Protein AF-A0A7K4N3N0-F1 (afdb_monomer_lite)

Radius of gyration: 24.08 Å; chains: 1; bounding box: 56×42×64 Å

Sequence (193 aa):
MQQRVEALILKNLIHNEEYSRKVLPFLKKDYFMEHADKLLYTQVESFINKYNNLPTKEALVIELDNTPLKDEEFENVTGLLDYLEGQKNEQSDITWLLETTEKFCQDKAIYNA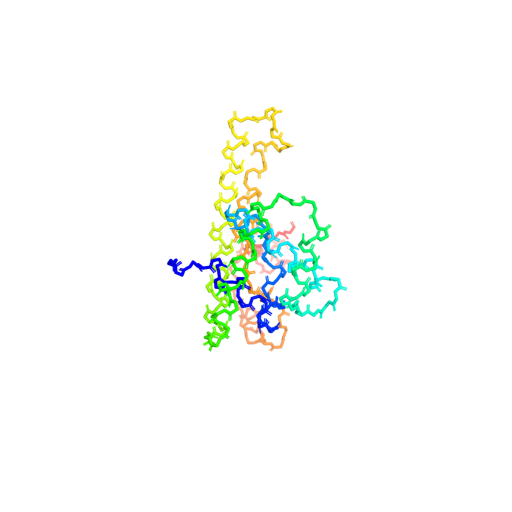VVSSIKILDEPEKSKDDKGAIPELLTDALSVSFDPHVGHDYLLDSDDRYLFYHKTEKKIPFDLEYFNKITGGGLSSKTLN

Secondary structure (DSSP, 8-state):
----HHHHHHHHHHH-HHHHHHHTTT--GGG--SHHHHHHHHHHHHHHHHHSSPPPHHHHHHHHHTS---HHHHHHHHHHHHHHHHTTT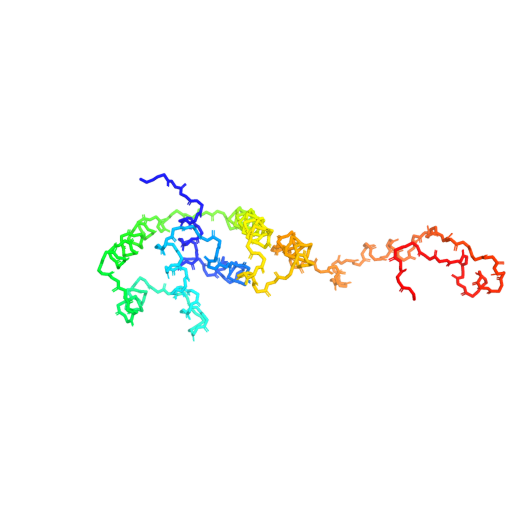----HHHHHHHHHHHHHHHHHHHHHHHHHHHHH-TTT-SS-GGGHHHHHHHHHT-------S--TTTTHHHHHHHHTS---EE--S-HHHHHHHTSSEETT---

Organism: NCBI:txid2511932

Structure (mmCIF, N/CA/C/O backbone):
data_AF-A0A7K4N3N0-F1
#
_entry.id   AF-A0A7K4N3N0-F1
#
loop_
_atom_site.group_PDB
_atom_site.id
_atom_site.type_symbol
_atom_site.label_atom_id
_atom_site.label_alt_id
_atom_site.label_comp_id
_atom_site.label_asym_id
_atom_site.label_entity_id
_atom_site.label_seq_id
_atom_site.pdbx_PDB_ins_code
_atom_site.Cartn_x
_atom_site.Cartn_y
_atom_site.Cartn_z
_atom_site.occupancy
_atom_site.B_iso_or_equiv
_atom_site.auth_seq_id
_atom_site.auth_comp_id
_atom_site.auth_asym_id
_atom_site.auth_atom_id
_atom_site.pdbx_PDB_model_num
ATOM 1 N N . MET A 1 1 ? -15.431 18.526 5.863 1.00 44.16 1 MET A N 1
ATOM 2 C CA . MET A 1 1 ? -14.212 17.816 5.429 1.00 44.16 1 MET A CA 1
ATOM 3 C C . MET A 1 1 ? -14.348 17.509 3.950 1.00 44.16 1 MET A C 1
ATOM 5 O O . MET A 1 1 ? -15.371 16.965 3.554 1.00 44.16 1 MET A O 1
ATOM 9 N N . GLN A 1 2 ? -13.388 17.947 3.138 1.00 45.69 2 GLN A N 1
ATOM 10 C CA . GLN A 1 2 ? -13.325 17.641 1.706 1.00 45.69 2 GLN A CA 1
ATOM 11 C C . GLN A 1 2 ? -13.044 16.135 1.552 1.00 45.69 2 GLN A C 1
ATOM 13 O O . GLN A 1 2 ? -12.247 15.606 2.326 1.00 45.69 2 GLN A O 1
ATOM 18 N N . GLN A 1 3 ? -13.725 15.431 0.640 1.00 58.72 3 GLN A N 1
ATOM 19 C CA . GLN A 1 3 ? -13.520 13.987 0.453 1.00 58.72 3 GLN A CA 1
ATOM 20 C C . GLN A 1 3 ? -12.077 13.726 -0.001 1.00 58.72 3 GLN A C 1
ATOM 22 O O . GLN A 1 3 ? -11.665 14.163 -1.075 1.00 58.72 3 GLN A O 1
ATOM 27 N N . ARG A 1 4 ? -11.308 13.048 0.855 1.00 81.75 4 ARG A N 1
ATOM 28 C CA . ARG A 1 4 ? -9.929 12.622 0.598 1.00 81.75 4 ARG A CA 1
ATOM 29 C C . ARG A 1 4 ? -9.943 11.206 0.029 1.00 81.75 4 ARG A C 1
ATOM 31 O O . ARG A 1 4 ? -10.781 10.398 0.431 1.00 81.75 4 ARG A O 1
ATOM 38 N N . VAL A 1 5 ? -9.021 10.903 -0.884 1.00 85.69 5 VAL A N 1
ATOM 39 C CA . VAL A 1 5 ? -8.908 9.560 -1.480 1.00 85.69 5 VAL A CA 1
ATOM 40 C C . VAL A 1 5 ? -8.602 8.530 -0.390 1.00 85.69 5 VAL A C 1
ATOM 42 O O . VAL A 1 5 ? -9.178 7.449 -0.390 1.00 85.69 5 VAL A O 1
ATOM 45 N N . GLU A 1 6 ? -7.804 8.909 0.607 1.00 88.88 6 GLU A N 1
ATOM 46 C CA . GLU A 1 6 ? -7.490 8.115 1.795 1.00 88.88 6 GLU A CA 1
ATOM 47 C C . GLU A 1 6 ? -8.751 7.672 2.554 1.00 88.88 6 GLU A C 1
ATOM 49 O O . GLU A 1 6 ? -8.913 6.491 2.860 1.00 88.88 6 GLU A O 1
ATOM 54 N N . ALA A 1 7 ? -9.682 8.599 2.805 1.00 87.50 7 ALA A N 1
ATOM 55 C CA . ALA A 1 7 ? -10.935 8.297 3.497 1.00 87.50 7 ALA A CA 1
ATOM 56 C C . ALA A 1 7 ? -11.822 7.356 2.668 1.00 87.50 7 ALA A C 1
ATOM 58 O O . ALA A 1 7 ? -12.447 6.443 3.203 1.00 87.50 7 ALA A O 1
ATOM 59 N N . LEU A 1 8 ? -11.839 7.539 1.347 1.00 88.62 8 LEU A N 1
ATOM 60 C CA . LEU A 1 8 ? -12.580 6.680 0.428 1.00 88.62 8 LEU A CA 1
ATOM 61 C C . LEU A 1 8 ? -11.990 5.259 0.365 1.00 88.62 8 LEU A C 1
ATOM 63 O O . LEU A 1 8 ? -12.754 4.292 0.350 1.00 88.62 8 LEU A O 1
ATOM 67 N N . ILE A 1 9 ? -10.663 5.118 0.404 1.00 90.56 9 ILE A N 1
ATOM 68 C CA . ILE A 1 9 ? -9.980 3.819 0.508 1.00 90.56 9 ILE A CA 1
ATOM 69 C C . ILE A 1 9 ? -10.343 3.143 1.835 1.00 90.56 9 ILE A C 1
ATOM 71 O O . ILE A 1 9 ? -10.824 2.013 1.824 1.00 90.56 9 ILE A O 1
ATOM 75 N N . LEU A 1 10 ? -10.192 3.837 2.970 1.00 89.56 10 LEU A N 1
ATOM 76 C CA . LEU A 1 10 ? -10.470 3.285 4.305 1.00 89.56 10 LEU A CA 1
ATOM 77 C C . LEU A 1 10 ? -11.934 2.860 4.470 1.00 89.56 10 LEU A C 1
ATOM 79 O O . LEU A 1 10 ? -12.212 1.777 4.982 1.00 89.56 10 LEU A O 1
ATOM 83 N N . LYS A 1 11 ? -12.875 3.666 3.969 1.00 89.25 11 LYS A N 1
ATOM 84 C CA . LYS A 1 11 ? -14.302 3.323 3.934 1.00 89.25 11 LYS A CA 1
ATOM 85 C C . LYS A 1 11 ? -14.540 1.996 3.213 1.00 89.25 11 LYS A C 1
ATOM 87 O O . LYS A 1 11 ? -15.207 1.106 3.742 1.00 89.25 11 LYS A O 1
ATOM 92 N N . ASN A 1 12 ? -14.033 1.874 1.986 1.00 88.31 12 ASN A N 1
ATOM 93 C CA . ASN A 1 12 ? -14.255 0.681 1.173 1.00 88.31 12 ASN A CA 1
ATOM 94 C C . ASN A 1 12 ? -13.500 -0.529 1.732 1.00 88.31 12 ASN A C 1
ATOM 96 O O . ASN A 1 12 ? -14.001 -1.644 1.631 1.00 88.31 12 ASN A O 1
ATOM 100 N N . LEU A 1 13 ? -12.365 -0.317 2.400 1.00 88.62 13 LEU A N 1
ATOM 101 C CA . LEU A 1 13 ? -11.621 -1.368 3.091 1.00 88.62 13 LEU A CA 1
ATOM 102 C C . LEU A 1 13 ? -12.438 -2.012 4.228 1.00 88.62 13 LEU A C 1
ATOM 104 O O . LEU A 1 13 ? -12.325 -3.215 4.441 1.00 88.62 13 LEU A O 1
ATOM 108 N N . ILE A 1 14 ? -13.271 -1.235 4.933 1.00 88.19 14 ILE A N 1
ATOM 109 C CA . ILE A 1 14 ? -14.102 -1.710 6.056 1.00 88.19 14 ILE A CA 1
ATOM 110 C C . ILE A 1 14 ? -15.443 -2.287 5.575 1.00 88.19 14 ILE A C 1
ATOM 112 O O . ILE A 1 14 ? -15.979 -3.210 6.187 1.00 88.19 14 ILE A O 1
ATOM 116 N N . HIS A 1 15 ? -16.017 -1.749 4.495 1.00 86.81 15 HIS A N 1
ATOM 117 C CA . HIS A 1 15 ? -17.382 -2.088 4.076 1.00 86.81 15 HIS A CA 1
ATOM 118 C C . HIS A 1 15 ? -17.483 -3.022 2.865 1.00 86.81 15 HIS A C 1
ATOM 120 O O . HIS A 1 15 ? -18.545 -3.610 2.662 1.00 86.81 15 HIS A O 1
ATOM 126 N N . ASN A 1 16 ? -16.425 -3.167 2.064 1.00 86.44 16 ASN A N 1
ATOM 127 C CA . ASN A 1 16 ? -16.445 -3.962 0.840 1.00 86.44 16 ASN A CA 1
ATOM 128 C C . ASN A 1 16 ? -15.394 -5.081 0.890 1.00 86.44 16 ASN A C 1
ATOM 130 O O . ASN A 1 16 ? -14.193 -4.843 0.777 1.00 86.44 16 ASN A O 1
ATOM 134 N N . GLU A 1 17 ? -15.873 -6.317 1.030 1.00 85.75 17 GLU A N 1
ATOM 135 C CA . GLU A 1 17 ? -15.041 -7.518 1.170 1.00 85.75 17 GLU A CA 1
ATOM 136 C C . GLU A 1 17 ? -14.273 -7.856 -0.113 1.00 85.75 17 GLU A C 1
ATOM 138 O O . GLU A 1 17 ? -13.119 -8.279 -0.064 1.00 85.75 17 GLU A O 1
ATOM 143 N N . GLU A 1 18 ? -14.898 -7.663 -1.276 1.00 86.56 18 GLU A N 1
ATOM 144 C CA . GLU A 1 18 ? -14.248 -7.932 -2.558 1.00 86.56 18 GLU A CA 1
ATOM 145 C C . GLU A 1 18 ? -13.097 -6.951 -2.797 1.00 86.56 18 GLU A C 1
ATOM 147 O O . GLU A 1 18 ? -12.000 -7.345 -3.199 1.00 86.56 18 GLU A O 1
ATOM 152 N N . TYR A 1 19 ? -13.342 -5.673 -2.508 1.00 88.94 19 TYR A N 1
ATOM 153 C CA . TYR A 1 19 ? -12.338 -4.625 -2.617 1.00 88.94 19 TYR A CA 1
ATOM 154 C C . TYR A 1 19 ? -11.196 -4.844 -1.619 1.00 88.94 19 TYR A C 1
ATOM 156 O O . TYR A 1 19 ? -10.031 -4.812 -2.013 1.00 88.94 19 TYR A O 1
ATOM 164 N N . SER A 1 20 ? -11.505 -5.128 -0.347 1.00 88.31 20 SER A N 1
ATOM 165 C CA . SER A 1 20 ? -10.476 -5.285 0.683 1.00 88.31 20 SER A CA 1
ATOM 166 C C . SER A 1 20 ? -9.520 -6.432 0.366 1.00 88.31 20 SER A C 1
ATOM 168 O O . SER A 1 20 ? -8.309 -6.246 0.437 1.00 88.31 20 SER A O 1
ATOM 170 N N . ARG A 1 21 ? -10.027 -7.580 -0.098 1.00 86.75 21 ARG A N 1
ATOM 171 C CA . ARG A 1 21 ? -9.186 -8.722 -0.493 1.00 86.75 21 ARG A CA 1
ATOM 172 C C . ARG A 1 21 ? -8.232 -8.413 -1.642 1.00 86.75 21 ARG A C 1
ATOM 174 O O . ARG A 1 21 ? -7.118 -8.926 -1.646 1.00 86.75 21 ARG A O 1
ATOM 181 N N . LYS A 1 22 ? -8.666 -7.609 -2.617 1.00 87.38 22 LYS A N 1
ATOM 182 C CA . LYS A 1 22 ? -7.848 -7.250 -3.785 1.00 87.38 22 LYS A CA 1
ATOM 183 C C . LYS A 1 22 ? -6.787 -6.205 -3.444 1.00 87.38 22 LYS A C 1
ATOM 185 O O . LYS A 1 22 ? -5.676 -6.292 -3.948 1.00 87.38 22 LYS A O 1
ATOM 190 N N . VAL A 1 23 ? -7.122 -5.236 -2.595 1.00 89.94 23 VAL A N 1
ATOM 191 C CA . VAL A 1 23 ? -6.271 -4.070 -2.308 1.00 89.94 23 VAL A CA 1
ATOM 192 C C . VAL A 1 23 ? -5.278 -4.312 -1.174 1.00 89.94 23 VAL A C 1
ATOM 194 O O . VAL A 1 23 ? -4.149 -3.827 -1.238 1.00 89.94 23 VAL A O 1
ATOM 197 N N . LEU A 1 24 ? -5.676 -5.054 -0.138 1.00 89.38 24 LEU A N 1
ATOM 198 C CA . LEU A 1 24 ? -4.886 -5.238 1.083 1.00 89.38 24 LEU A CA 1
ATOM 199 C C . LEU A 1 24 ? -3.454 -5.765 0.851 1.00 89.38 24 LEU A C 1
ATOM 201 O O . LEU A 1 24 ? -2.558 -5.272 1.526 1.00 89.38 24 LEU A O 1
ATOM 205 N N . PRO A 1 25 ? -3.174 -6.668 -0.114 1.00 88.00 25 PRO A N 1
ATOM 206 C CA . PRO A 1 25 ? -1.802 -7.103 -0.397 1.00 88.00 25 PRO A CA 1
ATOM 207 C C . PRO A 1 25 ? -0.863 -5.993 -0.891 1.00 88.00 25 PRO A C 1
ATOM 209 O O . PRO A 1 25 ? 0.354 -6.112 -0.755 1.00 88.00 25 PRO A O 1
ATOM 212 N N . PHE A 1 26 ? -1.410 -4.936 -1.494 1.00 89.12 26 PHE A N 1
ATOM 213 C CA . PHE A 1 26 ? -0.630 -3.865 -2.115 1.00 89.12 26 PHE A CA 1
ATOM 214 C C . PHE A 1 26 ? -0.584 -2.591 -1.270 1.00 89.12 26 PHE A C 1
ATOM 216 O O . PHE A 1 26 ? 0.335 -1.783 -1.414 1.00 89.12 26 PHE A O 1
ATOM 223 N N . LEU A 1 27 ? -1.577 -2.391 -0.405 1.00 91.06 27 LEU A N 1
ATOM 224 C CA . LEU A 1 27 ? -1.690 -1.215 0.443 1.00 91.06 27 LEU A CA 1
ATOM 225 C C . LEU A 1 27 ? -0.646 -1.280 1.570 1.00 91.06 27 LEU A C 1
ATOM 227 O O . LEU A 1 27 ? -0.409 -2.325 2.166 1.00 91.06 27 LEU A O 1
ATOM 231 N N . LYS A 1 28 ? 0.017 -0.156 1.857 1.00 91.19 28 LYS A N 1
ATOM 232 C CA . LYS A 1 28 ? 1.015 -0.053 2.931 1.00 91.19 28 LYS A CA 1
ATOM 233 C C . LYS A 1 28 ? 0.654 1.088 3.864 1.00 91.19 28 LYS A C 1
ATOM 235 O O . LYS A 1 28 ? 0.251 2.162 3.415 1.00 91.19 28 LYS A O 1
ATOM 240 N N . LYS A 1 29 ? 0.911 0.905 5.163 1.00 92.12 29 LYS A N 1
ATOM 241 C CA . LYS A 1 29 ? 0.710 1.949 6.186 1.00 92.12 29 LYS A CA 1
ATOM 242 C C . LYS A 1 29 ? 1.411 3.269 5.839 1.00 92.12 29 LYS A C 1
ATOM 244 O O . LYS A 1 29 ? 0.907 4.342 6.149 1.00 92.12 29 LYS A O 1
ATOM 249 N N . ASP A 1 30 ? 2.560 3.196 5.168 1.00 89.12 30 ASP A N 1
ATOM 250 C CA . ASP A 1 30 ? 3.378 4.365 4.841 1.00 89.12 30 ASP A CA 1
ATOM 251 C C . ASP A 1 30 ? 2.782 5.214 3.707 1.00 89.12 30 ASP A C 1
ATOM 253 O O . ASP A 1 30 ? 3.271 6.312 3.452 1.00 89.12 30 ASP A O 1
ATOM 257 N N . TYR A 1 31 ? 1.728 4.748 3.030 1.00 90.69 31 TYR A N 1
ATOM 258 C CA . TYR A 1 31 ? 1.035 5.527 1.998 1.00 90.69 31 TYR A CA 1
ATOM 259 C C . TYR A 1 31 ? 0.096 6.588 2.577 1.00 90.69 31 TYR A C 1
ATOM 261 O O . TYR A 1 31 ? -0.188 7.596 1.925 1.00 90.69 31 TYR A O 1
ATOM 269 N N . PHE A 1 32 ? -0.357 6.401 3.813 1.00 90.94 32 PHE A N 1
ATOM 270 C CA . PHE A 1 32 ? -1.174 7.383 4.514 1.00 90.94 32 PHE A CA 1
ATOM 271 C C . PHE A 1 32 ? -0.281 8.482 5.097 1.00 90.94 32 PHE A C 1
ATOM 273 O O . PHE A 1 32 ? 0.833 8.215 5.538 1.00 90.94 32 PHE A O 1
ATOM 280 N N . MET A 1 33 ? -0.740 9.735 5.097 1.00 85.94 33 MET A N 1
ATOM 281 C CA . MET A 1 33 ? 0.040 10.860 5.641 1.00 85.94 33 MET A CA 1
ATOM 282 C C . MET A 1 33 ? -0.360 11.172 7.081 1.00 85.94 33 MET A C 1
ATOM 284 O O . MET A 1 33 ? 0.508 11.367 7.934 1.00 85.94 33 MET A O 1
ATOM 288 N N . GLU A 1 34 ? -1.664 11.192 7.357 1.00 88.19 34 GLU A N 1
ATOM 289 C CA . GLU A 1 34 ? -2.183 11.494 8.686 1.00 88.19 34 GLU A CA 1
ATOM 290 C C . GLU A 1 34 ? -1.986 10.329 9.648 1.00 88.19 34 GLU A C 1
ATOM 292 O O . GLU A 1 34 ? -2.101 9.157 9.289 1.00 88.19 34 GLU A O 1
ATOM 297 N N . HIS A 1 35 ? -1.706 10.669 10.904 1.00 87.31 35 HIS A N 1
ATOM 298 C CA . HIS A 1 35 ? -1.507 9.677 11.951 1.00 87.31 35 HIS A CA 1
ATOM 299 C C . HIS A 1 35 ? -2.773 8.843 12.197 1.00 87.31 35 HIS A C 1
ATOM 301 O O . HIS A 1 35 ? -2.681 7.625 12.313 1.00 87.31 35 HIS A O 1
ATOM 307 N N . ALA A 1 36 ? -3.949 9.481 12.195 1.00 88.25 36 ALA A N 1
ATOM 308 C CA . ALA A 1 36 ? -5.228 8.798 12.378 1.00 88.25 36 ALA A CA 1
ATOM 309 C C . ALA A 1 36 ? -5.498 7.765 11.267 1.00 88.25 36 ALA A C 1
ATOM 311 O O . ALA A 1 36 ? -5.842 6.623 11.569 1.00 88.25 36 ALA A O 1
ATOM 312 N N . ASP A 1 37 ? -5.254 8.131 10.002 1.00 90.06 37 ASP A N 1
ATOM 313 C CA . ASP A 1 37 ? -5.422 7.244 8.842 1.00 90.06 37 ASP A CA 1
ATOM 314 C C . ASP A 1 37 ? -4.500 6.014 8.937 1.00 90.06 37 ASP A C 1
ATOM 316 O O . ASP A 1 37 ? -4.940 4.879 8.748 1.00 90.06 37 ASP A O 1
ATOM 320 N N . LYS A 1 38 ? -3.222 6.226 9.293 1.00 91.44 38 LYS A N 1
ATOM 321 C CA . LYS A 1 38 ? -2.235 5.145 9.491 1.00 91.44 38 LYS A CA 1
ATOM 322 C C . LYS A 1 38 ? -2.660 4.172 10.575 1.00 91.44 38 LYS A C 1
ATOM 324 O O . LYS A 1 38 ? -2.520 2.958 10.422 1.00 91.44 38 LYS A O 1
ATOM 329 N N . LEU A 1 39 ? -3.115 4.722 11.692 1.00 89.88 39 LEU A N 1
ATOM 330 C CA . LEU A 1 39 ? -3.480 3.959 12.869 1.00 89.88 39 LEU A CA 1
ATOM 331 C C . LEU A 1 39 ? -4.723 3.120 12.573 1.00 89.88 39 LEU A C 1
ATOM 333 O O . LEU A 1 39 ? -4.694 1.909 12.786 1.00 89.88 39 LEU A O 1
ATOM 337 N N . LEU A 1 40 ? -5.754 3.726 11.976 1.00 90.44 40 LEU A N 1
ATOM 338 C CA . LEU A 1 40 ? -6.947 3.002 11.552 1.00 90.44 40 LEU A CA 1
ATOM 339 C C . LEU A 1 40 ? -6.608 1.892 10.551 1.00 90.44 40 LEU A C 1
ATOM 341 O O . LEU A 1 40 ? -7.025 0.753 10.752 1.00 90.44 40 LEU A O 1
ATOM 345 N N . TYR A 1 41 ? -5.813 2.192 9.516 1.00 92.81 41 TYR A N 1
ATOM 346 C CA . TYR A 1 41 ? -5.363 1.190 8.548 1.00 92.81 41 TYR A CA 1
ATOM 347 C C . TYR A 1 41 ? -4.664 0.009 9.231 1.00 92.81 41 TYR A C 1
ATOM 349 O O . TYR A 1 41 ? -4.989 -1.139 8.951 1.00 92.81 41 TYR A O 1
ATOM 357 N N . THR A 1 42 ? -3.747 0.286 10.162 1.00 91.75 42 THR A N 1
ATOM 358 C CA . THR A 1 42 ? -2.976 -0.749 10.868 1.00 91.75 42 THR A CA 1
ATOM 359 C C . THR A 1 42 ? -3.888 -1.680 11.670 1.00 91.75 42 THR A C 1
ATOM 361 O O . THR A 1 42 ? -3.688 -2.894 11.668 1.00 91.75 42 THR A O 1
ATOM 364 N N . GLN A 1 43 ? -4.914 -1.134 12.329 1.00 90.12 43 GLN A N 1
ATOM 365 C CA . GLN A 1 43 ? -5.881 -1.950 13.068 1.00 90.12 43 GLN A CA 1
ATOM 366 C C . GLN A 1 43 ? -6.758 -2.782 12.133 1.00 90.12 43 GLN A C 1
ATOM 368 O O . GLN A 1 43 ? -6.976 -3.965 12.387 1.00 90.12 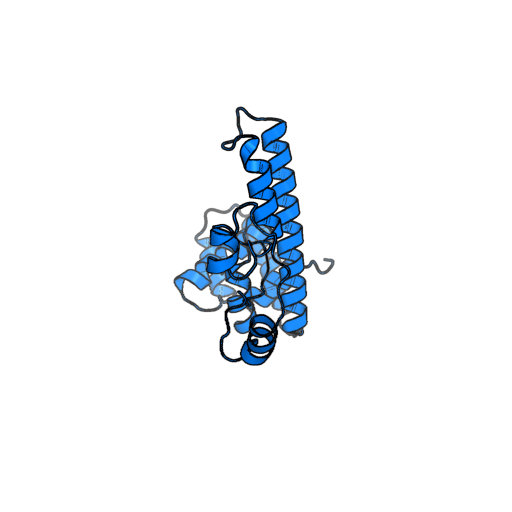43 GLN A O 1
ATOM 373 N N . VAL A 1 44 ? -7.212 -2.198 11.020 1.00 90.88 44 VAL A N 1
ATOM 374 C CA . VAL A 1 44 ? -7.997 -2.918 10.007 1.00 90.88 44 VAL A CA 1
ATOM 375 C C . VAL A 1 44 ? -7.179 -4.055 9.388 1.00 90.88 44 VAL A C 1
ATOM 377 O O . VAL A 1 44 ? -7.658 -5.184 9.325 1.00 90.88 44 VAL A O 1
ATOM 380 N N . GLU A 1 45 ? -5.935 -3.791 8.992 1.00 92.00 45 GLU A N 1
ATOM 381 C CA . GLU A 1 45 ? -5.008 -4.783 8.441 1.00 92.00 45 GLU A CA 1
ATOM 382 C C . GLU A 1 45 ? -4.742 -5.920 9.438 1.00 92.00 45 GLU A C 1
ATOM 384 O O . GLU A 1 45 ? -4.863 -7.095 9.089 1.00 92.00 45 GLU A O 1
ATOM 389 N N . SER A 1 46 ? -4.441 -5.587 10.697 1.00 90.31 46 SER A N 1
ATOM 390 C CA . SER A 1 46 ? -4.225 -6.567 11.768 1.00 90.31 46 SER A CA 1
ATOM 391 C C . SER A 1 46 ? -5.459 -7.445 11.997 1.00 90.31 46 SER A C 1
ATOM 393 O O . SER A 1 46 ? -5.351 -8.673 12.076 1.00 90.31 46 SER A O 1
ATOM 395 N N . PHE A 1 47 ? -6.648 -6.838 12.036 1.00 90.56 47 PHE A N 1
ATOM 396 C CA . PHE A 1 47 ? -7.903 -7.555 12.230 1.00 90.56 47 PHE A CA 1
ATOM 397 C C . PHE A 1 47 ? -8.203 -8.506 11.066 1.00 90.56 47 PHE A C 1
ATOM 399 O O . PHE A 1 47 ? -8.498 -9.683 11.293 1.00 90.56 47 PHE A O 1
ATOM 406 N N . ILE A 1 48 ? -8.081 -8.026 9.824 1.00 89.50 48 ILE A N 1
ATOM 407 C CA . ILE A 1 48 ? -8.313 -8.838 8.624 1.00 89.50 48 ILE A CA 1
ATOM 408 C C . ILE A 1 48 ? -7.313 -9.997 8.573 1.00 89.50 48 ILE A C 1
ATOM 410 O O . ILE A 1 48 ? -7.720 -11.133 8.351 1.00 89.50 48 ILE A O 1
ATOM 414 N N . ASN A 1 49 ? -6.033 -9.759 8.859 1.00 88.94 49 ASN A N 1
ATOM 415 C CA . ASN A 1 49 ? -5.021 -10.818 8.864 1.00 88.94 49 ASN A CA 1
ATOM 416 C C . ASN A 1 49 ? -5.255 -11.866 9.966 1.00 88.94 49 ASN A C 1
ATOM 418 O O . ASN A 1 49 ? -4.975 -13.047 9.765 1.00 88.94 49 ASN A O 1
ATOM 422 N N . LYS A 1 50 ? -5.778 -11.459 11.130 1.00 89.62 50 LYS A N 1
ATOM 423 C CA . LYS A 1 50 ? -6.012 -12.353 12.274 1.00 89.62 50 LYS A CA 1
ATOM 424 C C . LYS A 1 50 ? -7.294 -13.174 12.145 1.00 89.62 50 LYS A C 1
ATOM 426 O O . LYS A 1 50 ? -7.298 -14.351 12.501 1.00 89.62 50 LYS A O 1
ATOM 431 N N . TYR A 1 51 ? -8.377 -12.562 11.673 1.00 88.06 51 TYR A N 1
ATOM 432 C CA . TYR A 1 51 ? -9.710 -13.174 11.662 1.00 88.06 51 TYR A CA 1
ATOM 433 C C . TYR A 1 51 ? -10.221 -13.517 10.258 1.00 88.06 51 TYR A C 1
ATOM 435 O O . TYR A 1 51 ? -11.276 -14.137 10.137 1.00 88.06 51 TYR A O 1
ATOM 443 N N . ASN A 1 52 ? -9.487 -13.134 9.207 1.00 86.25 52 ASN A N 1
ATOM 444 C CA . ASN A 1 52 ? -9.862 -13.300 7.800 1.00 86.25 52 ASN A CA 1
ATOM 445 C C . ASN A 1 52 ? -11.281 -12.791 7.489 1.00 86.25 52 ASN A C 1
ATOM 447 O O . ASN A 1 52 ? -12.014 -13.379 6.692 1.00 86.25 52 ASN A O 1
ATOM 451 N N . ASN A 1 53 ? -11.689 -11.721 8.171 1.00 87.19 53 ASN A N 1
ATOM 452 C CA . ASN A 1 53 ? -13.013 -11.129 8.055 1.00 87.19 53 ASN A CA 1
ATOM 453 C C . ASN A 1 53 ? -12.932 -9.606 8.194 1.00 87.19 53 ASN A C 1
ATOM 455 O O . ASN A 1 53 ? -11.991 -9.080 8.792 1.00 87.19 53 ASN A O 1
ATOM 459 N N . LEU A 1 54 ? -13.931 -8.908 7.655 1.00 86.56 54 LEU A N 1
ATOM 460 C CA . LEU A 1 54 ? -14.042 -7.463 7.784 1.00 86.56 54 LEU A CA 1
ATOM 461 C C . LEU A 1 54 ? -14.290 -7.074 9.250 1.00 86.56 54 LEU A C 1
ATOM 463 O O . LEU A 1 54 ? -15.142 -7.677 9.913 1.00 86.56 54 LEU A O 1
ATOM 467 N N . PRO A 1 55 ? -13.577 -6.063 9.763 1.00 87.12 55 PRO A N 1
ATOM 468 C CA . PRO A 1 55 ? -13.822 -5.562 11.101 1.00 87.12 55 PRO A CA 1
ATOM 469 C C . PRO A 1 55 ? -15.162 -4.822 11.186 1.00 87.12 55 PRO A C 1
ATOM 471 O O . PRO A 1 55 ? -15.538 -4.076 10.282 1.00 87.12 55 PRO A O 1
ATOM 474 N N . THR A 1 56 ? -15.873 -4.973 12.305 1.00 86.25 56 THR A N 1
ATOM 475 C CA . THR A 1 56 ? -16.979 -4.069 12.649 1.00 86.25 56 THR A CA 1
ATOM 476 C C . THR A 1 56 ? -16.439 -2.824 13.343 1.00 86.25 56 THR A C 1
ATOM 478 O O . THR A 1 56 ? -15.350 -2.846 13.917 1.00 86.25 56 THR A O 1
ATOM 481 N N . LYS A 1 57 ? -17.222 -1.739 13.352 1.00 84.88 57 LYS A N 1
ATOM 482 C CA . LYS A 1 57 ? -16.906 -0.542 14.142 1.00 84.88 57 LYS A CA 1
ATOM 483 C C . LYS A 1 57 ? -16.568 -0.884 15.588 1.00 84.88 57 LYS A C 1
ATOM 485 O O . LYS A 1 57 ? -15.538 -0.461 16.091 1.00 84.88 57 LYS A O 1
ATOM 490 N N . GLU A 1 58 ? -17.425 -1.668 16.231 1.00 84.69 58 GLU A N 1
ATOM 491 C CA . GLU A 1 58 ? -17.257 -2.072 17.627 1.00 84.69 58 GLU A CA 1
ATOM 492 C C . GLU A 1 58 ? -15.945 -2.833 17.829 1.00 84.69 58 GLU A C 1
ATOM 494 O O . GLU A 1 58 ? -15.211 -2.547 18.769 1.00 84.69 58 GLU A O 1
ATOM 499 N N . ALA A 1 59 ? -15.609 -3.745 16.910 1.00 86.12 59 ALA A N 1
ATOM 500 C CA . ALA A 1 59 ? -14.353 -4.478 16.965 1.00 86.12 59 ALA A CA 1
ATOM 501 C C . ALA A 1 59 ? -13.141 -3.545 16.828 1.00 86.12 59 ALA A C 1
ATOM 503 O O . ALA A 1 59 ? -12.191 -3.681 17.590 1.00 86.12 59 ALA A O 1
ATOM 504 N N . LEU A 1 60 ? -13.187 -2.564 15.919 1.00 86.19 60 LEU A N 1
ATOM 505 C CA . LEU A 1 60 ? -12.107 -1.581 15.771 1.00 86.19 60 LEU A CA 1
ATOM 506 C C . LEU A 1 60 ? -11.968 -0.701 17.006 1.00 86.19 60 LEU A C 1
ATOM 508 O O . LEU A 1 60 ? -10.851 -0.481 17.449 1.00 86.19 60 LEU A O 1
ATOM 512 N N . VAL A 1 61 ? -13.074 -0.235 17.588 1.00 85.62 61 VAL A N 1
ATOM 513 C CA . VAL A 1 61 ? -13.045 0.570 18.819 1.00 85.62 61 VAL A CA 1
ATOM 514 C C . VAL A 1 61 ? -12.421 -0.220 19.973 1.00 85.62 61 VAL A C 1
ATOM 516 O O . VAL A 1 61 ? -11.599 0.327 20.699 1.00 85.62 61 VAL A O 1
ATOM 519 N N . ILE A 1 62 ? -12.737 -1.512 20.103 1.00 86.38 62 ILE A N 1
ATOM 520 C CA . ILE A 1 62 ? -12.134 -2.385 21.122 1.00 86.38 62 ILE A CA 1
ATOM 521 C C . ILE A 1 62 ? -10.631 -2.584 20.870 1.00 86.38 62 ILE A C 1
ATOM 523 O O . ILE A 1 62 ? -9.835 -2.499 21.801 1.00 86.38 62 ILE A O 1
ATOM 527 N N . GLU A 1 63 ? -10.213 -2.847 19.630 1.00 85.00 63 GLU A N 1
ATOM 528 C CA . GLU A 1 63 ? -8.786 -3.007 19.296 1.00 85.00 63 GLU A CA 1
ATOM 529 C C . GLU A 1 63 ? -8.001 -1.689 19.478 1.00 85.00 63 GLU A C 1
ATOM 531 O O . GLU A 1 63 ? -6.840 -1.701 19.899 1.00 85.00 63 GLU A O 1
ATOM 536 N N . LEU A 1 64 ? -8.643 -0.539 19.241 1.00 84.88 64 LEU A N 1
ATOM 537 C CA . LEU A 1 64 ? -8.082 0.787 19.515 1.00 84.88 64 LEU A CA 1
ATOM 538 C C . LEU A 1 64 ? -7.900 1.041 21.015 1.00 84.88 64 LEU A C 1
ATOM 540 O O . LEU A 1 64 ? -6.841 1.523 21.402 1.00 84.88 64 LEU A O 1
ATOM 544 N N . ASP A 1 65 ? -8.880 0.677 21.845 1.00 82.75 65 ASP A N 1
ATOM 545 C CA . ASP A 1 65 ? -8.823 0.816 23.311 1.00 82.75 65 ASP A CA 1
ATOM 546 C C . ASP A 1 65 ? -7.747 -0.098 23.934 1.00 82.75 65 ASP A C 1
ATOM 548 O O . ASP A 1 65 ? -7.063 0.257 24.892 1.00 82.75 65 ASP A O 1
ATOM 552 N N . ASN A 1 66 ? -7.510 -1.265 23.325 1.00 80.56 66 ASN A N 1
ATOM 553 C CA . ASN A 1 66 ? -6.426 -2.170 23.718 1.00 80.56 66 ASN A CA 1
ATOM 554 C C . ASN A 1 66 ? -5.025 -1.672 23.314 1.00 80.56 66 ASN A C 1
ATOM 556 O O . ASN A 1 66 ? -4.018 -2.242 23.748 1.00 80.56 66 ASN A O 1
ATOM 560 N N . THR A 1 67 ? -4.933 -0.643 22.469 1.00 79.62 67 THR A N 1
ATOM 561 C CA . THR A 1 67 ? -3.662 -0.081 22.008 1.00 79.62 67 THR A CA 1
ATOM 562 C C . THR A 1 67 ? -3.278 1.107 22.900 1.00 79.62 67 THR A C 1
ATOM 564 O O . THR A 1 67 ? -4.124 1.951 23.178 1.00 79.62 67 THR A O 1
ATOM 567 N N . PRO A 1 68 ? -2.013 1.235 23.350 1.00 78.12 68 PRO A N 1
ATOM 568 C CA . PRO A 1 68 ? -1.588 2.364 24.176 1.00 78.12 68 PRO A CA 1
ATOM 569 C C . PRO A 1 68 ? -1.530 3.655 23.342 1.00 78.12 68 PRO A C 1
ATOM 571 O O . PRO A 1 68 ? -0.485 4.008 22.794 1.00 78.12 68 PRO A O 1
ATOM 574 N N . LEU A 1 69 ? -2.667 4.340 23.236 1.00 80.88 69 LEU A N 1
ATOM 575 C CA . LEU A 1 69 ? -2.857 5.584 22.492 1.00 80.88 69 LEU A CA 1
ATOM 576 C C . LEU A 1 69 ? -3.108 6.748 23.446 1.00 80.88 69 LEU A C 1
ATOM 578 O O . LEU A 1 69 ? -3.539 6.557 24.582 1.00 80.88 69 LEU A O 1
ATOM 582 N N . LYS A 1 70 ? -2.833 7.971 22.989 1.00 84.62 70 LYS A N 1
ATOM 583 C CA . LYS A 1 70 ? -3.270 9.170 23.716 1.00 84.62 70 LYS A CA 1
ATOM 584 C C . LYS A 1 70 ? -4.764 9.391 23.496 1.00 84.62 70 LYS A C 1
ATOM 586 O O . LYS A 1 70 ? -5.255 9.147 22.396 1.00 84.62 70 LYS A O 1
ATOM 591 N N . ASP A 1 71 ? -5.444 9.970 24.482 1.00 80.12 71 ASP A N 1
ATOM 592 C CA . ASP A 1 71 ? -6.877 10.292 24.395 1.00 80.12 71 ASP A CA 1
ATOM 593 C C . ASP A 1 71 ? -7.214 11.120 23.141 1.00 80.12 71 ASP A C 1
ATOM 595 O O . ASP A 1 71 ? -8.171 10.830 22.433 1.00 80.12 71 ASP A O 1
ATOM 599 N N . GLU A 1 72 ? -6.371 12.097 22.788 1.00 83.81 72 GLU A N 1
ATOM 600 C CA . GLU A 1 72 ? -6.546 12.899 21.567 1.00 83.81 72 GLU A CA 1
ATOM 601 C C . GLU A 1 72 ? -6.452 12.062 20.280 1.00 83.81 72 GLU A C 1
ATOM 603 O O . GLU A 1 72 ? -7.138 12.338 19.299 1.00 83.81 72 GLU A O 1
ATOM 608 N N . GLU A 1 73 ? -5.590 11.046 20.241 1.00 83.56 73 GLU A N 1
ATOM 609 C CA . GLU A 1 73 ? -5.439 10.171 19.073 1.00 83.56 73 GLU A CA 1
ATOM 610 C C . GLU A 1 73 ? -6.625 9.222 18.952 1.00 83.56 73 GLU A C 1
ATOM 612 O O . GLU A 1 73 ? -7.114 8.997 17.845 1.00 83.56 73 GLU A O 1
ATOM 617 N N . PHE A 1 74 ? -7.110 8.721 20.088 1.00 85.38 74 PHE A N 1
ATOM 618 C CA . PHE A 1 74 ? -8.307 7.900 20.156 1.00 85.38 74 PHE A CA 1
ATOM 619 C C . PHE A 1 74 ? -9.525 8.665 19.626 1.00 85.38 74 PHE A C 1
ATOM 621 O O . PHE A 1 74 ? -10.158 8.197 18.684 1.00 85.38 74 PHE A O 1
ATOM 628 N N . GLU A 1 75 ? -9.777 9.879 20.128 1.00 85.69 75 GLU A N 1
ATOM 629 C CA . GLU A 1 75 ? -10.882 10.745 19.680 1.00 85.69 75 GLU A CA 1
ATOM 630 C C . GLU A 1 75 ? -10.804 11.090 18.183 1.00 85.69 75 GLU A C 1
ATOM 632 O O . GLU A 1 75 ? -11.813 11.126 17.475 1.00 85.69 75 GLU A O 1
ATOM 637 N N . ASN A 1 76 ? -9.597 11.313 17.654 1.00 86.38 76 ASN A N 1
ATOM 638 C CA . ASN A 1 76 ? -9.421 11.582 16.227 1.00 86.38 76 ASN A CA 1
ATOM 639 C C . ASN A 1 76 ? -9.760 10.361 15.359 1.00 86.38 76 ASN A C 1
ATOM 641 O O . ASN A 1 76 ? -10.373 10.504 14.299 1.00 86.38 76 ASN A O 1
ATOM 645 N N . VAL A 1 77 ? -9.361 9.161 15.788 1.00 85.88 77 VAL A N 1
ATOM 646 C CA . VAL A 1 77 ? -9.615 7.924 15.038 1.00 85.88 77 VAL A CA 1
ATOM 647 C C . VAL A 1 77 ? -11.081 7.509 15.143 1.00 85.88 77 VAL A C 1
ATOM 649 O O . VAL A 1 77 ? -11.665 7.120 14.131 1.00 85.88 77 VAL A O 1
ATOM 652 N N . THR A 1 78 ? -11.704 7.632 16.317 1.00 85.12 78 THR A N 1
ATOM 653 C CA . THR A 1 78 ? -13.140 7.360 16.491 1.00 85.12 78 THR A CA 1
ATOM 654 C C . THR A 1 78 ? -13.990 8.348 15.696 1.00 85.12 78 THR A C 1
ATOM 656 O O . THR A 1 78 ? -14.893 7.921 14.978 1.00 85.12 78 THR A O 1
ATOM 659 N N . GLY A 1 79 ? -13.645 9.640 15.708 1.00 86.12 79 GLY A N 1
ATOM 660 C CA . GLY A 1 79 ? -14.313 10.654 14.891 1.00 86.12 79 GLY A CA 1
ATOM 661 C C . GLY A 1 79 ? -14.177 10.398 13.385 1.00 86.12 79 GLY A C 1
ATOM 662 O O . GLY A 1 79 ? -15.127 10.604 12.624 1.00 86.12 79 GLY A O 1
ATOM 663 N N . LEU A 1 80 ? -13.020 9.899 12.939 1.00 85.81 80 LEU A N 1
ATOM 664 C CA . LEU A 1 80 ? -12.831 9.472 11.555 1.00 85.81 80 LEU A CA 1
ATOM 665 C C . LEU A 1 80 ? -13.692 8.249 11.228 1.00 85.81 80 LEU A C 1
ATOM 667 O O . LEU A 1 80 ? -14.352 8.221 10.193 1.00 85.81 80 LEU A O 1
ATOM 671 N N . LEU A 1 81 ? -13.738 7.265 12.119 1.00 86.12 81 LEU A N 1
ATOM 672 C CA . LEU A 1 81 ? -14.523 6.052 11.938 1.00 86.12 81 LEU A CA 1
ATOM 673 C C . LEU A 1 81 ? -16.036 6.340 11.874 1.00 86.12 81 LEU A C 1
ATOM 675 O O . LEU A 1 81 ? -16.727 5.785 11.019 1.00 86.12 81 LEU A O 1
ATOM 679 N N . ASP A 1 82 ? -16.532 7.271 12.691 1.00 86.75 82 ASP A N 1
ATOM 680 C CA . ASP A 1 82 ? -17.911 7.772 12.632 1.00 86.75 82 ASP A CA 1
ATOM 681 C C . ASP A 1 82 ? -18.225 8.453 11.294 1.00 86.75 82 ASP A C 1
ATOM 683 O O . ASP A 1 82 ? -19.291 8.245 10.706 1.00 86.75 82 ASP A O 1
ATOM 687 N N . TYR A 1 83 ? -17.283 9.245 10.776 1.00 85.81 83 TYR A N 1
ATOM 688 C CA . TYR A 1 83 ? -17.414 9.874 9.464 1.00 85.81 83 TYR A CA 1
ATOM 689 C C . TYR A 1 83 ? -17.498 8.837 8.332 1.00 85.81 83 TYR A C 1
ATOM 691 O O . TYR A 1 83 ? -18.335 8.978 7.436 1.00 85.81 83 TYR A O 1
ATOM 699 N N . LEU A 1 84 ? -16.673 7.785 8.383 1.00 84.38 84 LEU A N 1
ATOM 700 C CA . LEU A 1 84 ? -16.687 6.701 7.395 1.00 84.38 84 LEU A CA 1
ATOM 701 C C . LEU A 1 84 ? -18.007 5.916 7.432 1.00 84.38 84 LEU A C 1
ATOM 703 O O . LEU A 1 84 ? -18.587 5.648 6.376 1.00 84.38 84 LEU A O 1
ATOM 707 N N . GLU A 1 85 ? -18.523 5.612 8.627 1.00 82.81 85 GLU A N 1
ATOM 708 C CA . GLU A 1 85 ? -19.826 4.954 8.786 1.00 82.81 85 GLU A CA 1
ATOM 709 C C . GLU A 1 85 ? -20.977 5.789 8.223 1.00 82.81 85 GLU A C 1
ATOM 711 O O . GLU A 1 85 ? -21.875 5.249 7.570 1.00 82.81 85 GLU A O 1
ATOM 716 N N . GLY A 1 86 ? -20.943 7.110 8.421 1.00 77.38 86 GLY A N 1
ATOM 717 C CA . GLY A 1 86 ? -21.946 8.026 7.876 1.00 77.38 86 GLY A CA 1
ATOM 718 C C . GLY A 1 86 ? -22.047 7.987 6.345 1.00 77.38 86 GLY A C 1
ATOM 719 O O . GLY A 1 86 ? -23.091 8.323 5.788 1.00 77.38 86 GLY A O 1
ATOM 720 N N . GLN A 1 87 ? -20.996 7.530 5.658 1.00 74.50 87 GLN A N 1
ATOM 721 C CA . GLN A 1 87 ? -20.927 7.416 4.198 1.00 74.50 87 GLN A CA 1
ATOM 722 C C . GLN A 1 87 ? -21.140 5.990 3.672 1.00 74.50 87 GLN A C 1
ATOM 724 O O . GLN A 1 87 ? -20.999 5.757 2.469 1.00 74.50 87 GLN A O 1
ATOM 729 N N . LYS A 1 88 ? -21.507 5.029 4.529 1.00 68.94 88 LYS A N 1
ATOM 730 C CA . LYS A 1 88 ? -21.648 3.602 4.185 1.00 68.94 88 LYS A CA 1
ATOM 731 C C . LYS A 1 88 ? -22.554 3.315 2.977 1.00 68.94 88 LYS A C 1
ATOM 733 O O . LYS A 1 88 ? -22.305 2.357 2.253 1.00 68.94 88 LYS A O 1
ATOM 738 N N . ASN A 1 89 ? -23.578 4.136 2.742 1.00 63.53 89 ASN A N 1
ATOM 739 C CA . ASN A 1 89 ? -24.575 3.903 1.686 1.00 63.53 89 ASN A CA 1
ATOM 740 C C . ASN A 1 89 ? -24.132 4.348 0.283 1.00 63.53 89 ASN A C 1
ATOM 742 O O . ASN A 1 89 ? -24.816 4.056 -0.696 1.00 63.53 89 ASN A O 1
ATOM 746 N N . GLU A 1 90 ? -23.018 5.066 0.160 1.00 66.50 90 GLU A N 1
ATOM 747 C CA . GLU A 1 90 ? -22.478 5.439 -1.147 1.00 66.50 90 GLU A CA 1
ATOM 748 C C . GLU A 1 90 ? -21.711 4.251 -1.729 1.00 66.50 90 GLU A C 1
ATOM 750 O O . GLU A 1 90 ? -20.573 3.977 -1.337 1.00 66.50 90 GLU A O 1
ATOM 755 N N . GLN A 1 91 ? -22.353 3.541 -2.651 1.00 66.69 91 GLN A N 1
ATOM 756 C CA . GLN A 1 91 ? -21.753 2.429 -3.371 1.00 66.69 91 GLN A CA 1
ATOM 757 C C . GLN A 1 91 ? -20.995 2.969 -4.585 1.00 66.69 91 GLN A C 1
ATOM 759 O O . GLN A 1 91 ? -21.592 3.503 -5.518 1.00 66.69 91 GLN A O 1
ATOM 764 N N . SER A 1 92 ? -19.670 2.872 -4.548 1.00 74.75 92 SER A N 1
ATOM 765 C CA . SER A 1 92 ? -18.815 3.235 -5.678 1.00 74.75 92 SER A CA 1
ATOM 766 C C . SER A 1 92 ? -18.582 2.023 -6.578 1.00 74.75 92 SER A C 1
ATOM 768 O O . SER A 1 92 ? -18.612 0.878 -6.122 1.00 74.75 92 SER A O 1
ATOM 770 N N . ASP A 1 93 ? -18.348 2.282 -7.861 1.00 84.38 93 ASP A N 1
ATOM 771 C CA . ASP A 1 93 ? -17.967 1.252 -8.823 1.00 84.38 93 ASP A CA 1
ATOM 772 C C . ASP A 1 93 ? -16.625 0.615 -8.417 1.00 84.38 93 ASP A C 1
ATOM 774 O O . ASP A 1 93 ? -15.644 1.322 -8.182 1.00 84.38 93 ASP A O 1
ATOM 778 N N . ILE A 1 94 ? -16.591 -0.717 -8.299 1.00 85.06 94 ILE A N 1
ATOM 779 C CA . ILE A 1 94 ? -15.415 -1.457 -7.814 1.00 85.06 94 ILE A CA 1
ATOM 780 C C . ILE A 1 94 ? -14.229 -1.291 -8.766 1.00 85.06 94 ILE A C 1
ATOM 782 O O . ILE A 1 94 ? -13.102 -1.154 -8.297 1.00 85.06 94 ILE A O 1
ATOM 786 N N . THR A 1 95 ? -14.458 -1.267 -10.079 1.00 86.25 95 THR A N 1
ATOM 787 C CA . THR A 1 95 ? -13.387 -1.098 -11.067 1.00 86.25 95 THR A CA 1
ATOM 788 C C . THR A 1 95 ? -12.755 0.280 -10.921 1.00 86.25 95 THR A C 1
ATOM 790 O O . THR A 1 95 ? -11.544 0.383 -10.736 1.00 86.25 95 THR A O 1
ATOM 793 N N . TRP A 1 96 ? -13.573 1.334 -10.878 1.00 89.25 96 TRP A N 1
ATOM 794 C CA . TRP A 1 96 ? -13.079 2.697 -10.665 1.00 89.25 96 TRP A CA 1
ATOM 795 C C . TRP A 1 96 ? -12.354 2.857 -9.318 1.00 89.25 96 TRP A C 1
ATOM 797 O O . TRP A 1 96 ? -11.333 3.546 -9.233 1.00 89.25 96 TRP A O 1
ATOM 807 N N . LEU A 1 97 ? -12.854 2.209 -8.258 1.00 88.56 97 LEU A N 1
ATOM 808 C CA . LEU A 1 97 ? -12.200 2.196 -6.949 1.00 88.56 97 LEU A CA 1
ATOM 809 C C . LEU A 1 97 ? -10.818 1.547 -7.008 1.00 88.56 97 LEU A C 1
ATOM 811 O O . LEU A 1 97 ? -9.876 2.096 -6.437 1.00 88.56 97 LEU A O 1
ATOM 815 N N . LEU A 1 98 ? -10.691 0.394 -7.666 1.00 89.12 98 LEU A N 1
ATOM 816 C CA . LEU A 1 98 ? -9.420 -0.317 -7.794 1.00 89.12 98 LEU A CA 1
ATOM 817 C C . LEU A 1 98 ? -8.398 0.526 -8.559 1.00 89.12 98 LEU A C 1
ATOM 819 O O . LEU A 1 98 ? -7.316 0.751 -8.028 1.00 89.12 98 LEU A O 1
ATOM 823 N N . GLU A 1 99 ? -8.768 1.081 -9.714 1.00 90.19 99 GLU A N 1
ATOM 824 C CA . GLU A 1 99 ? -7.896 1.960 -10.510 1.00 90.19 99 GLU A CA 1
ATOM 825 C C . GLU A 1 99 ? -7.453 3.202 -9.719 1.00 90.19 99 GLU A C 1
ATOM 827 O O . GLU A 1 99 ? -6.280 3.583 -9.707 1.00 90.19 99 GLU A O 1
ATOM 832 N N . THR A 1 100 ? -8.390 3.832 -9.003 1.00 91.06 100 THR A N 1
ATOM 833 C CA . THR A 1 100 ? -8.097 5.013 -8.177 1.00 91.06 100 THR A CA 1
ATOM 834 C C . THR A 1 100 ? -7.153 4.668 -7.024 1.00 91.06 100 THR A C 1
ATOM 836 O O . THR A 1 100 ? -6.265 5.451 -6.681 1.00 91.06 100 THR A O 1
ATOM 839 N N . THR A 1 101 ? -7.325 3.487 -6.432 1.00 91.88 101 THR A N 1
ATOM 840 C CA . THR A 1 101 ? -6.501 3.013 -5.315 1.00 91.88 101 THR A CA 1
ATOM 841 C C . THR A 1 101 ? -5.112 2.589 -5.774 1.00 91.88 101 THR A C 1
ATOM 843 O O . THR A 1 101 ? -4.133 2.887 -5.093 1.00 91.88 101 THR A O 1
ATOM 846 N N . GLU A 1 102 ? -5.008 1.941 -6.931 1.00 91.25 102 GLU A N 1
ATOM 847 C CA . GLU A 1 102 ? -3.732 1.585 -7.547 1.00 91.25 102 GLU A CA 1
ATOM 848 C C . GLU A 1 102 ? -2.907 2.844 -7.813 1.00 91.25 102 GLU A C 1
ATOM 850 O O . GLU A 1 102 ? -1.768 2.946 -7.357 1.00 91.25 102 GLU A O 1
ATOM 855 N N . LYS A 1 103 ? -3.518 3.851 -8.448 1.00 91.75 103 LYS A N 1
ATOM 856 C CA . LYS A 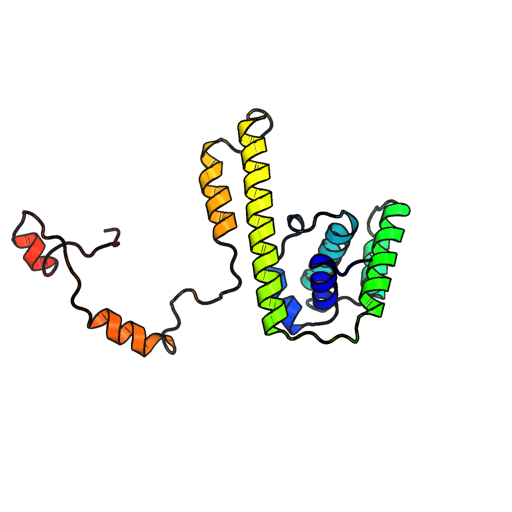1 103 ? -2.867 5.138 -8.698 1.00 91.75 103 LYS A CA 1
ATOM 857 C C . LYS A 1 103 ? -2.426 5.821 -7.404 1.00 91.75 103 LYS A C 1
ATOM 859 O O . LYS A 1 103 ? -1.314 6.335 -7.325 1.00 91.75 103 LYS A O 1
ATOM 864 N N . PHE A 1 104 ? -3.269 5.793 -6.371 1.00 92.69 104 PHE A N 1
ATOM 865 C CA . PHE A 1 104 ? -2.901 6.304 -5.053 1.00 92.69 104 PHE A CA 1
ATOM 866 C C . PHE A 1 104 ? -1.667 5.582 -4.489 1.00 92.69 104 PHE A C 1
ATOM 868 O O . PHE A 1 104 ? -0.738 6.237 -4.016 1.00 92.69 104 PHE A O 1
ATOM 875 N N . CYS A 1 105 ? -1.623 4.250 -4.569 1.00 92.12 105 CYS A N 1
ATOM 876 C CA . CYS A 1 105 ? -0.482 3.468 -4.094 1.00 92.12 105 CYS A CA 1
ATOM 877 C C . CYS A 1 105 ? 0.792 3.785 -4.889 1.00 92.12 105 CYS A C 1
ATOM 879 O O . CYS A 1 105 ? 1.845 3.964 -4.280 1.00 92.12 105 CYS A O 1
ATOM 881 N N . GLN A 1 106 ? 0.698 3.918 -6.215 1.00 91.50 106 GLN A N 1
ATOM 882 C CA . GLN A 1 106 ? 1.810 4.309 -7.090 1.00 91.50 106 GLN A CA 1
ATOM 883 C C . GLN A 1 106 ? 2.360 5.691 -6.726 1.00 91.50 106 GLN A C 1
ATOM 885 O O . GLN A 1 106 ? 3.554 5.836 -6.455 1.00 91.50 106 GLN A O 1
ATOM 890 N N . ASP A 1 107 ? 1.488 6.698 -6.641 1.00 92.31 107 ASP A N 1
ATOM 891 C CA . ASP A 1 107 ? 1.878 8.074 -6.325 1.00 92.31 107 ASP A CA 1
ATOM 892 C C . ASP A 1 107 ? 2.565 8.154 -4.950 1.00 92.31 107 ASP A C 1
ATOM 894 O O . ASP A 1 107 ? 3.603 8.808 -4.791 1.00 92.31 107 ASP A O 1
ATOM 898 N N . LYS A 1 108 ? 2.027 7.450 -3.944 1.00 93.25 108 LYS A N 1
ATOM 899 C CA . LYS A 1 108 ? 2.606 7.415 -2.594 1.00 93.25 108 LYS A CA 1
ATOM 900 C C . LYS A 1 108 ? 3.893 6.601 -2.523 1.00 93.25 108 LYS A C 1
ATOM 902 O O . LYS A 1 108 ? 4.810 7.007 -1.812 1.00 93.25 108 LYS A O 1
ATOM 907 N N . ALA A 1 109 ? 3.996 5.492 -3.252 1.00 92.19 109 ALA A N 1
ATOM 908 C CA . ALA A 1 109 ? 5.222 4.705 -3.331 1.00 92.19 109 ALA A CA 1
ATOM 909 C C . ALA A 1 109 ? 6.368 5.533 -3.924 1.00 92.19 109 ALA A C 1
ATOM 911 O O . ALA A 1 109 ? 7.448 5.583 -3.336 1.00 92.19 109 ALA A O 1
ATOM 912 N N . ILE A 1 110 ? 6.109 6.250 -5.023 1.00 92.25 110 ILE A N 1
ATOM 913 C CA . ILE A 1 110 ? 7.085 7.145 -5.655 1.00 92.25 110 ILE A CA 1
ATOM 914 C C . ILE A 1 110 ? 7.464 8.277 -4.699 1.00 92.25 110 ILE A C 1
ATOM 916 O O . ILE A 1 110 ? 8.650 8.519 -4.478 1.00 92.25 110 ILE A O 1
ATOM 920 N N . TYR A 1 111 ? 6.482 8.943 -4.086 1.00 93.19 111 TYR A N 1
ATOM 921 C CA . TYR A 1 111 ? 6.744 10.009 -3.117 1.00 93.19 111 TYR A CA 1
ATOM 922 C C . TYR A 1 111 ? 7.635 9.526 -1.963 1.00 93.19 111 TYR A C 1
ATOM 924 O O . TYR A 1 111 ? 8.649 10.155 -1.652 1.00 93.19 111 TYR A O 1
ATOM 932 N N . ASN A 1 112 ? 7.304 8.379 -1.368 1.00 90.94 112 ASN A N 1
ATOM 933 C CA . ASN A 1 112 ? 8.066 7.799 -0.266 1.00 90.94 112 ASN A CA 1
ATOM 934 C C . ASN A 1 112 ? 9.482 7.400 -0.695 1.00 90.94 112 ASN A C 1
ATOM 936 O O . ASN A 1 112 ? 10.432 7.658 0.044 1.00 90.94 112 ASN A O 1
ATOM 940 N N . ALA A 1 113 ? 9.648 6.822 -1.887 1.00 91.81 113 ALA A N 1
ATOM 941 C CA . ALA A 1 113 ? 10.960 6.474 -2.422 1.00 91.81 113 ALA A CA 1
ATOM 942 C C . ALA A 1 113 ? 11.827 7.716 -2.672 1.00 91.81 113 ALA A C 1
ATOM 944 O O . ALA A 1 113 ? 13.005 7.720 -2.314 1.00 91.81 113 ALA A O 1
ATOM 945 N N . VAL A 1 114 ? 11.254 8.800 -3.204 1.00 91.56 114 VAL A N 1
ATOM 946 C CA . VAL A 1 114 ? 11.966 10.072 -3.410 1.00 91.56 114 VAL A CA 1
ATOM 947 C C . VAL A 1 114 ? 12.389 10.687 -2.076 1.00 91.56 114 VAL A C 1
ATOM 949 O O . VAL A 1 114 ? 13.549 11.064 -1.919 1.00 91.56 114 VAL A O 1
ATOM 952 N N . VAL A 1 115 ? 11.492 10.744 -1.086 1.00 90.75 115 VAL A N 1
ATOM 953 C CA . VAL A 1 115 ? 11.816 11.268 0.253 1.00 90.75 115 VAL A CA 1
ATOM 954 C C . VAL A 1 115 ? 12.910 10.434 0.923 1.00 90.75 115 VAL A C 1
ATOM 956 O O . VAL A 1 115 ? 13.836 10.994 1.510 1.00 90.75 115 VAL A O 1
ATOM 959 N N . SER A 1 116 ? 12.842 9.106 0.822 1.00 87.75 116 SER A N 1
ATOM 960 C CA . SER A 1 116 ? 13.887 8.212 1.336 1.00 87.75 116 SER A CA 1
ATOM 961 C C . SER A 1 116 ? 15.214 8.402 0.600 1.00 87.75 116 SER A C 1
ATOM 963 O O . SER A 1 116 ? 16.260 8.452 1.239 1.00 87.75 116 SER A O 1
ATOM 965 N N . SER A 1 117 ? 15.181 8.620 -0.716 1.00 89.12 117 SER A N 1
ATOM 966 C CA . SER A 1 117 ? 16.378 8.901 -1.519 1.00 89.12 117 SER A CA 1
ATOM 967 C C . SER A 1 117 ? 17.057 10.207 -1.104 1.00 89.12 117 SER A C 1
ATOM 969 O O . SER A 1 117 ? 18.278 10.252 -0.989 1.00 89.12 117 SER A O 1
ATOM 971 N N . ILE A 1 118 ? 16.281 11.259 -0.816 1.00 89.12 118 ILE A N 1
ATOM 972 C CA . ILE A 1 118 ? 16.812 12.526 -0.286 1.00 89.12 118 ILE A CA 1
ATOM 973 C C . ILE A 1 118 ? 17.484 12.293 1.071 1.00 89.12 118 ILE A C 1
ATOM 975 O O . ILE A 1 118 ? 18.605 12.742 1.280 1.00 89.12 118 ILE A O 1
ATOM 979 N N . LYS A 1 119 ? 16.853 11.525 1.970 1.00 87.06 119 LYS A N 1
ATOM 980 C CA . LYS A 1 119 ? 17.440 11.193 3.281 1.00 87.06 119 LYS A CA 1
ATOM 981 C C . LYS A 1 119 ? 18.768 10.441 3.160 1.00 87.06 119 LYS A C 1
ATOM 983 O O . LYS A 1 119 ? 19.693 10.748 3.905 1.00 87.06 119 LYS A O 1
ATOM 988 N N . ILE A 1 120 ? 18.873 9.499 2.219 1.00 86.75 120 ILE A N 1
ATOM 989 C CA . ILE A 1 120 ? 20.119 8.766 1.933 1.00 86.75 120 ILE A CA 1
ATOM 990 C C . ILE A 1 120 ? 21.225 9.725 1.456 1.00 86.75 120 ILE A C 1
ATOM 992 O O . ILE A 1 120 ? 22.393 9.555 1.806 1.00 86.75 120 ILE A O 1
ATOM 996 N N . LEU A 1 121 ? 20.873 10.738 0.656 1.00 86.12 121 LEU A N 1
ATOM 997 C CA . LEU A 1 121 ? 21.828 11.714 0.125 1.00 86.12 121 LEU A CA 1
ATOM 998 C C . LEU A 1 121 ? 22.296 12.730 1.173 1.00 86.12 121 LEU A C 1
ATOM 1000 O O . LEU A 1 121 ? 23.494 13.014 1.229 1.00 86.12 121 LEU A O 1
ATOM 1004 N N . ASP A 1 122 ? 21.370 13.256 1.977 1.00 85.44 122 ASP A N 1
ATOM 1005 C CA . ASP A 1 122 ? 21.635 14.324 2.947 1.00 85.44 122 ASP A CA 1
ATOM 1006 C C . ASP A 1 122 ? 22.267 13.802 4.246 1.00 85.44 122 ASP A C 1
ATOM 1008 O O . ASP A 1 122 ? 23.135 14.460 4.821 1.00 85.44 122 ASP A O 1
ATOM 1012 N N . GLU A 1 123 ? 21.866 12.614 4.715 1.00 79.94 123 GLU A N 1
ATOM 1013 C CA . GLU A 1 123 ? 22.310 12.045 5.995 1.00 79.94 123 GLU A CA 1
ATOM 1014 C C . GLU A 1 123 ? 22.834 10.597 5.846 1.00 79.94 123 GLU A C 1
ATOM 1016 O O . GLU A 1 123 ? 22.295 9.675 6.470 1.00 79.94 123 GLU A O 1
ATOM 1021 N N . PRO A 1 124 ? 23.915 10.362 5.073 1.00 69.75 124 PRO A N 1
ATOM 1022 C CA . PRO A 1 124 ? 24.403 9.011 4.772 1.00 69.75 124 PRO A CA 1
ATOM 1023 C C . PRO A 1 124 ? 24.817 8.213 6.021 1.00 69.75 124 PRO A C 1
ATOM 1025 O O . PRO A 1 124 ? 24.659 7.002 6.046 1.00 69.75 124 PRO A O 1
ATOM 1028 N N . GLU A 1 125 ? 25.275 8.879 7.086 1.00 65.81 125 GLU A N 1
ATOM 1029 C CA . GLU A 1 125 ? 25.694 8.245 8.353 1.00 65.81 125 GLU A CA 1
ATOM 1030 C C . GLU A 1 125 ? 24.520 7.760 9.229 1.00 65.81 125 GLU A C 1
ATOM 1032 O O . GLU A 1 125 ? 24.703 6.959 10.144 1.00 65.81 125 GLU A O 1
ATOM 1037 N N . LYS A 1 126 ? 23.305 8.275 8.998 1.00 64.81 126 LYS A N 1
ATOM 1038 C CA . LYS A 1 126 ? 22.086 7.881 9.734 1.00 64.81 126 LYS A CA 1
ATOM 1039 C C . LYS A 1 126 ? 21.150 7.015 8.900 1.00 64.81 126 LYS A C 1
ATOM 1041 O O . LYS A 1 126 ? 20.218 6.419 9.446 1.00 64.81 126 LYS A O 1
ATOM 1046 N N . SER A 1 127 ? 21.369 6.974 7.591 1.00 63.56 127 SER A N 1
ATOM 1047 C CA . SER A 1 127 ? 20.686 6.053 6.702 1.00 63.56 127 SER A CA 1
ATOM 1048 C C . SER A 1 127 ? 21.202 4.635 6.939 1.00 63.56 127 SER A C 1
ATOM 1050 O O . SER A 1 127 ? 22.401 4.415 7.083 1.00 63.56 127 SER A O 1
ATOM 1052 N N . LYS A 1 128 ? 20.293 3.657 6.981 1.00 66.00 128 LYS A N 1
ATOM 1053 C CA . LYS A 1 128 ? 20.676 2.236 6.989 1.00 66.00 128 LYS A CA 1
ATOM 1054 C C . LYS A 1 128 ? 21.208 1.780 5.629 1.00 66.00 128 LYS A C 1
ATOM 1056 O O . LYS A 1 128 ? 21.932 0.791 5.571 1.00 66.00 128 LYS A O 1
ATOM 1061 N N . ASP A 1 129 ? 20.849 2.515 4.580 1.00 71.12 129 ASP A N 1
ATOM 1062 C CA . ASP A 1 129 ? 21.076 2.157 3.189 1.00 71.12 129 ASP A CA 1
ATOM 1063 C C . ASP A 1 129 ? 22.088 3.111 2.544 1.00 71.12 129 ASP A C 1
ATOM 1065 O O . ASP A 1 129 ? 22.064 4.323 2.790 1.00 71.12 129 ASP A O 1
ATOM 1069 N N . ASP A 1 130 ? 22.964 2.555 1.706 1.00 78.56 130 ASP A N 1
ATOM 1070 C CA . ASP A 1 130 ? 23.945 3.305 0.919 1.00 78.56 130 ASP A CA 1
ATOM 1071 C C . ASP A 1 130 ? 23.290 3.938 -0.325 1.00 78.56 130 ASP A C 1
ATOM 1073 O O . ASP A 1 130 ? 22.217 3.534 -0.777 1.00 78.56 130 ASP A O 1
ATOM 1077 N N . LYS A 1 131 ? 23.967 4.905 -0.949 1.00 77.94 131 LYS A N 1
ATOM 1078 C CA . LYS A 1 131 ? 23.544 5.577 -2.191 1.00 77.94 131 LYS A CA 1
ATOM 1079 C C . LYS A 1 131 ? 23.241 4.593 -3.327 1.00 77.94 131 LYS A C 1
ATOM 1081 O O . LYS A 1 131 ? 22.437 4.907 -4.202 1.00 77.94 131 LYS A O 1
ATOM 1086 N N . GLY A 1 132 ? 23.854 3.407 -3.302 1.00 82.50 132 GLY A N 1
ATOM 1087 C CA . GLY A 1 132 ? 23.578 2.312 -4.233 1.00 82.50 132 GLY A CA 1
ATOM 1088 C C . GLY A 1 132 ? 22.157 1.738 -4.157 1.00 82.50 132 GLY A C 1
ATOM 1089 O O . GLY A 1 132 ? 21.727 1.126 -5.127 1.00 82.50 132 GLY A O 1
ATOM 1090 N N . ALA A 1 133 ? 21.413 1.973 -3.070 1.00 86.00 133 ALA A N 1
ATOM 1091 C CA . ALA A 1 133 ? 20.034 1.503 -2.903 1.00 86.00 133 ALA A CA 1
ATOM 1092 C C . ALA A 1 133 ? 18.990 2.403 -3.591 1.00 86.00 133 ALA A C 1
ATOM 1094 O O . ALA A 1 133 ? 17.858 1.985 -3.810 1.00 86.00 133 ALA A O 1
ATOM 1095 N N . ILE A 1 134 ? 19.347 3.639 -3.965 1.00 88.69 134 ILE A N 1
ATOM 1096 C CA . ILE A 1 134 ? 18.409 4.600 -4.575 1.00 88.69 134 ILE A CA 1
ATOM 1097 C C . ILE A 1 134 ? 17.771 4.058 -5.872 1.00 88.69 134 ILE A C 1
ATOM 1099 O O . ILE A 1 134 ? 16.549 4.154 -6.006 1.00 88.69 134 ILE A O 1
ATOM 1103 N N . PRO A 1 135 ? 18.530 3.477 -6.828 1.00 91.12 135 PRO A N 1
ATOM 1104 C CA . PRO A 1 135 ? 17.936 2.896 -8.030 1.00 91.12 135 PRO A CA 1
ATOM 1105 C C . PRO A 1 135 ? 16.958 1.755 -7.728 1.00 91.12 135 PRO A C 1
ATOM 1107 O O . PRO A 1 135 ? 15.921 1.664 -8.382 1.00 91.12 135 PRO A O 1
ATOM 1110 N N . GLU A 1 136 ? 17.264 0.913 -6.740 1.00 90.06 136 GLU A N 1
ATOM 1111 C CA . GLU A 1 136 ? 16.407 -0.201 -6.319 1.00 90.06 136 GLU A CA 1
ATOM 1112 C C . GLU A 1 136 ? 15.108 0.320 -5.694 1.00 90.06 136 GLU A C 1
ATOM 1114 O O . GLU A 1 136 ? 14.031 -0.024 -6.166 1.00 90.06 136 GLU A O 1
ATOM 1119 N N . LEU A 1 137 ? 15.193 1.276 -4.762 1.00 88.88 137 LEU A N 1
ATOM 1120 C CA . LEU A 1 137 ? 14.027 1.915 -4.137 1.00 88.88 137 LEU A CA 1
ATOM 1121 C C . LEU A 1 137 ? 13.067 2.541 -5.158 1.00 88.88 137 LEU A C 1
ATOM 1123 O O . LEU A 1 137 ? 11.847 2.434 -5.024 1.00 88.88 137 LEU A O 1
ATOM 1127 N N . LEU A 1 138 ? 13.607 3.218 -6.174 1.00 90.00 138 LEU A N 1
ATOM 1128 C CA . LEU A 1 138 ? 12.795 3.807 -7.239 1.00 90.00 138 LEU A CA 1
ATOM 1129 C C . LEU A 1 138 ? 12.205 2.737 -8.164 1.00 90.00 138 LEU A C 1
ATOM 1131 O O . LEU A 1 138 ? 11.064 2.882 -8.599 1.00 90.00 138 LEU A O 1
ATOM 1135 N N . THR A 1 139 ? 12.947 1.664 -8.442 1.00 90.94 139 THR A N 1
ATOM 1136 C CA . THR A 1 139 ? 12.458 0.534 -9.246 1.00 90.94 139 THR A CA 1
ATOM 1137 C C . THR A 1 139 ? 11.312 -0.182 -8.535 1.00 90.94 139 THR A C 1
ATOM 1139 O O . THR A 1 139 ? 10.275 -0.432 -9.149 1.00 90.94 139 THR A O 1
ATOM 1142 N N . ASP A 1 140 ? 11.444 -0.423 -7.233 1.00 88.56 140 ASP A N 1
ATOM 1143 C CA . ASP A 1 140 ? 10.402 -1.025 -6.401 1.00 88.56 140 ASP A CA 1
ATOM 1144 C C . ASP A 1 140 ? 9.144 -0.156 -6.356 1.00 88.56 140 ASP A C 1
ATOM 1146 O O . ASP A 1 140 ? 8.030 -0.661 -6.487 1.00 88.56 140 ASP A O 1
ATOM 1150 N N . ALA A 1 141 ? 9.307 1.164 -6.219 1.00 90.19 141 ALA A N 1
ATOM 1151 C CA . ALA A 1 141 ? 8.185 2.097 -6.230 1.00 90.19 141 ALA A CA 1
ATOM 1152 C C . ALA A 1 141 ? 7.447 2.127 -7.577 1.00 90.19 141 ALA A C 1
ATOM 1154 O O . ALA A 1 141 ? 6.219 2.184 -7.596 1.00 90.19 141 ALA A O 1
ATOM 1155 N N . LEU A 1 142 ? 8.180 2.060 -8.693 1.00 88.25 142 LEU A N 1
ATOM 1156 C CA . LEU A 1 142 ? 7.606 2.000 -10.043 1.00 88.25 142 LEU A CA 1
ATOM 1157 C C . LEU A 1 142 ? 6.947 0.652 -10.356 1.00 88.25 142 LEU A C 1
ATOM 1159 O O . LEU A 1 142 ? 6.099 0.584 -11.240 1.00 88.25 142 LEU A O 1
ATOM 1163 N N . SER A 1 143 ? 7.327 -0.406 -9.641 1.00 88.00 143 SER A N 1
ATOM 1164 C CA . SER A 1 143 ? 6.798 -1.759 -9.844 1.00 88.00 143 SER A CA 1
ATOM 1165 C C . SER A 1 143 ? 5.456 -1.998 -9.142 1.00 88.00 143 SER A C 1
ATOM 1167 O O . SER A 1 143 ? 4.884 -3.078 -9.271 1.00 88.00 143 SER A O 1
ATOM 1169 N N . VAL A 1 144 ? 4.936 -1.022 -8.389 1.00 86.00 144 VAL A N 1
ATOM 1170 C CA . VAL A 1 144 ? 3.634 -1.137 -7.720 1.00 86.00 144 VAL A CA 1
ATOM 1171 C C . VAL A 1 144 ? 2.515 -1.115 -8.764 1.00 86.00 144 VAL A C 1
ATOM 1173 O O . VAL A 1 144 ? 2.213 -0.080 -9.354 1.00 86.00 144 VAL A O 1
ATOM 1176 N N . SER A 1 145 ? 1.870 -2.259 -8.972 1.00 85.00 145 SER A N 1
ATOM 1177 C CA . SER A 1 145 ? 0.682 -2.395 -9.814 1.00 85.00 145 SER A CA 1
ATOM 1178 C C . SER A 1 145 ? -0.241 -3.468 -9.251 1.00 85.00 145 SER A C 1
ATOM 1180 O O . SER A 1 145 ? 0.215 -4.403 -8.592 1.00 85.00 145 SER A O 1
ATOM 1182 N N . PHE A 1 146 ? -1.543 -3.304 -9.480 1.00 83.88 146 PHE A N 1
ATOM 1183 C CA . PHE A 1 146 ? -2.573 -4.267 -9.089 1.00 83.88 146 PHE A CA 1
ATOM 1184 C C . PHE A 1 146 ? -2.833 -5.296 -10.196 1.00 83.88 146 PHE A C 1
ATOM 1186 O O . PHE A 1 146 ? -3.666 -6.182 -10.004 1.00 83.88 146 PHE A O 1
ATOM 1193 N N . ASP A 1 147 ? -2.139 -5.195 -11.336 1.00 74.75 147 ASP A N 1
ATOM 1194 C CA . ASP A 1 147 ? -2.261 -6.132 -12.445 1.00 74.75 147 ASP A CA 1
ATOM 1195 C C . ASP A 1 147 ? -1.704 -7.518 -12.057 1.00 74.75 147 ASP A C 1
ATOM 1197 O O . ASP A 1 147 ? -0.498 -7.669 -11.837 1.00 74.75 147 ASP A O 1
ATOM 1201 N N . PRO A 1 148 ? -2.549 -8.564 -11.968 1.00 62.47 148 PRO A N 1
ATOM 1202 C CA . PRO A 1 148 ? -2.086 -9.924 -11.721 1.00 62.47 148 PRO A CA 1
ATOM 1203 C C . PRO A 1 148 ? -1.467 -10.567 -12.973 1.00 62.47 148 PRO A C 1
ATOM 1205 O O . PRO A 1 148 ? -1.018 -11.714 -12.906 1.00 62.47 148 PRO A O 1
ATOM 1208 N N . HIS A 1 149 ? -1.480 -9.893 -14.127 1.00 64.62 149 HIS A N 1
ATOM 1209 C CA . HIS A 1 149 ? -1.006 -10.436 -15.388 1.00 64.62 149 HIS A CA 1
ATOM 1210 C C . HIS A 1 149 ? 0.527 -10.486 -15.440 1.00 64.62 149 HIS A C 1
ATOM 1212 O O . HIS A 1 149 ? 1.215 -9.593 -15.924 1.00 64.62 149 HIS A O 1
ATOM 1218 N N . VAL A 1 150 ? 1.077 -11.613 -14.987 1.00 60.19 150 VAL A N 1
ATOM 1219 C CA . VAL A 1 150 ? 2.518 -11.921 -15.069 1.00 60.19 150 VAL A CA 1
ATOM 1220 C C . VAL A 1 150 ? 2.917 -12.462 -16.463 1.00 60.19 150 VAL A C 1
ATOM 1222 O O . VAL A 1 150 ? 4.046 -12.904 -16.659 1.00 60.19 150 VAL A O 1
ATOM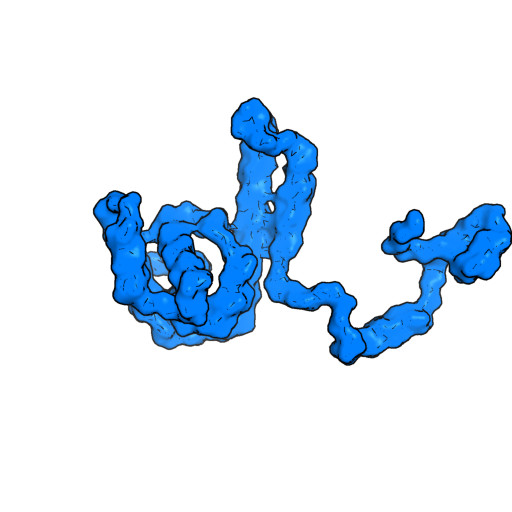 1225 N N . GLY A 1 151 ? 2.005 -12.466 -17.449 1.00 59.59 151 GLY A N 1
ATOM 1226 C CA . GLY A 1 151 ? 2.273 -12.933 -18.822 1.00 59.59 151 GLY A CA 1
ATOM 1227 C C . GLY A 1 151 ? 2.438 -14.453 -18.968 1.00 59.59 151 GLY A C 1
ATOM 1228 O O . GLY A 1 151 ? 3.220 -14.936 -19.796 1.00 59.59 151 GLY A O 1
ATOM 1229 N N . HIS A 1 152 ? 1.767 -15.231 -18.114 1.00 61.50 152 HIS A N 1
ATOM 1230 C CA . HIS A 1 152 ? 1.861 -16.696 -18.074 1.00 61.50 152 HIS A CA 1
ATOM 1231 C C . HIS A 1 152 ? 0.498 -17.399 -18.085 1.00 61.50 152 HIS A C 1
ATOM 1233 O O . HIS A 1 152 ? 0.423 -18.575 -17.712 1.00 61.50 152 HIS A O 1
ATOM 1239 N N . ASP A 1 153 ? -0.576 -16.733 -18.515 1.00 67.12 153 ASP A N 1
ATOM 1240 C CA . ASP A 1 153 ? -1.854 -17.421 -18.663 1.00 67.12 153 ASP A CA 1
ATOM 1241 C C . ASP A 1 153 ? -1.851 -18.204 -19.981 1.00 67.12 153 ASP A C 1
ATOM 1243 O O . ASP A 1 153 ? -2.170 -17.703 -21.053 1.00 67.12 153 ASP A O 1
ATOM 1247 N N . TYR A 1 154 ? -1.449 -19.474 -19.914 1.00 65.56 154 TYR A N 1
ATOM 1248 C CA . TYR A 1 154 ? -1.323 -20.338 -21.091 1.00 65.56 154 TYR A CA 1
ATOM 1249 C C . TYR A 1 154 ? -2.618 -20.497 -21.899 1.00 65.56 154 TYR A C 1
ATOM 1251 O O . TYR A 1 154 ? -2.542 -20.855 -23.075 1.00 65.56 154 TYR A O 1
ATOM 1259 N N . LEU A 1 155 ? -3.783 -20.295 -21.278 1.00 73.50 155 LEU A N 1
ATOM 1260 C CA . LEU A 1 155 ? -5.073 -20.458 -21.938 1.00 73.50 155 LEU A CA 1
ATOM 1261 C C . LEU A 1 155 ? -5.527 -19.145 -22.574 1.00 73.50 155 LEU A C 1
ATOM 1263 O O . LEU A 1 155 ? -5.897 -19.143 -23.750 1.00 73.50 155 LEU A O 1
ATOM 1267 N N . LEU A 1 156 ? -5.466 -18.043 -21.822 1.00 74.44 156 LEU A N 1
ATOM 1268 C CA . LEU A 1 156 ? -5.887 -16.729 -22.311 1.00 74.44 156 LEU A CA 1
ATOM 1269 C C . LEU A 1 156 ? -4.887 -16.126 -23.311 1.00 74.44 156 LEU A C 1
ATOM 1271 O O . LEU A 1 156 ? -5.315 -15.502 -24.276 1.00 74.44 156 LEU A O 1
ATOM 1275 N N . ASP A 1 157 ? -3.589 -16.412 -23.169 1.00 76.38 157 ASP A N 1
ATOM 1276 C CA . ASP A 1 157 ? -2.526 -15.852 -24.021 1.00 76.38 157 ASP A CA 1
ATOM 1277 C C . ASP A 1 157 ? -2.215 -16.728 -25.253 1.00 76.38 157 ASP A C 1
ATOM 1279 O O . ASP A 1 157 ? -1.179 -16.571 -25.903 1.00 76.38 157 ASP A O 1
ATOM 1283 N N . SER A 1 158 ? -3.057 -17.717 -25.569 1.00 82.44 158 SER A N 1
ATOM 1284 C CA . SER A 1 158 ? -2.761 -18.721 -26.605 1.00 82.44 158 SER A CA 1
ATOM 1285 C C . SER A 1 158 ? -2.542 -18.117 -28.000 1.00 82.44 158 SER A C 1
ATOM 1287 O O . SER A 1 158 ? -1.597 -18.512 -28.693 1.00 82.44 158 SER A O 1
ATOM 1289 N N . ASP A 1 159 ? -3.343 -17.120 -28.379 1.00 82.94 159 ASP A N 1
ATOM 1290 C CA . ASP A 1 159 ? -3.227 -16.418 -29.661 1.00 82.94 159 ASP A CA 1
ATOM 1291 C C . ASP A 1 159 ? -1.941 -15.584 -29.742 1.00 82.94 159 ASP A C 1
ATOM 1293 O O . ASP A 1 159 ? -1.174 -15.706 -30.703 1.00 82.94 159 ASP A O 1
ATOM 1297 N N . ASP A 1 160 ? -1.642 -14.796 -28.708 1.00 81.12 160 ASP A N 1
ATOM 1298 C CA . ASP A 1 160 ? -0.427 -13.977 -28.656 1.00 81.12 160 ASP A CA 1
ATOM 1299 C C . ASP A 1 160 ? 0.840 -14.841 -28.653 1.00 81.12 160 ASP A C 1
ATOM 1301 O O . ASP A 1 160 ? 1.827 -14.522 -29.324 1.00 81.12 160 ASP A O 1
ATOM 1305 N N . ARG A 1 161 ? 0.808 -15.996 -27.977 1.00 80.31 161 ARG A N 1
ATOM 1306 C CA . ARG A 1 161 ? 1.907 -16.973 -27.998 1.00 80.31 161 ARG A CA 1
ATOM 1307 C C . ARG A 1 161 ? 2.065 -17.634 -29.359 1.00 80.31 161 ARG A C 1
ATOM 1309 O O . ARG A 1 161 ? 3.197 -17.812 -29.814 1.00 80.31 161 ARG A O 1
ATOM 1316 N N . TYR A 1 162 ? 0.963 -17.990 -30.021 1.00 84.31 162 TYR A N 1
ATOM 1317 C CA . TYR A 1 162 ? 1.008 -18.510 -31.384 1.00 84.31 162 TYR A CA 1
ATOM 1318 C C . TYR A 1 162 ? 1.663 -17.490 -32.321 1.00 84.31 162 TYR A C 1
ATOM 1320 O O . TYR A 1 162 ? 2.600 -17.837 -33.045 1.00 84.31 162 TYR A O 1
ATOM 1328 N N . LEU A 1 163 ? 1.244 -16.224 -32.254 1.00 85.12 163 LEU A N 1
ATOM 1329 C CA . LEU A 1 163 ? 1.842 -15.138 -33.029 1.00 85.12 163 LEU A CA 1
ATOM 1330 C C . LEU A 1 163 ? 3.325 -14.943 -32.695 1.00 85.12 163 LEU A C 1
ATOM 1332 O O . LEU A 1 163 ? 4.134 -14.773 -33.608 1.00 85.12 163 LEU A O 1
ATOM 1336 N N . PHE A 1 164 ? 3.700 -15.010 -31.415 1.00 81.00 164 PHE A N 1
ATOM 1337 C CA . PHE A 1 164 ? 5.087 -14.898 -30.970 1.00 81.00 164 PHE A CA 1
ATOM 1338 C C . PHE A 1 164 ? 5.972 -16.013 -31.546 1.00 81.00 164 PHE A C 1
ATOM 1340 O O . PHE A 1 164 ? 7.009 -15.718 -32.135 1.00 81.00 164 PHE A O 1
ATOM 1347 N N . TYR A 1 165 ? 5.551 -17.280 -31.462 1.00 81.56 165 TYR A N 1
ATOM 1348 C CA . TYR A 1 165 ? 6.337 -18.412 -31.973 1.00 81.56 165 TYR A CA 1
ATOM 1349 C C . TYR A 1 165 ? 6.464 -18.449 -33.498 1.00 81.56 165 TYR A C 1
ATOM 1351 O O . TYR A 1 165 ? 7.430 -19.006 -34.017 1.00 81.56 165 TYR A O 1
ATOM 1359 N N . HIS A 1 166 ? 5.518 -17.851 -34.220 1.00 85.06 166 HIS A N 1
ATOM 1360 C CA . HIS A 1 166 ? 5.559 -17.768 -35.683 1.00 85.06 166 HIS A CA 1
ATOM 1361 C C . HIS A 1 166 ? 6.181 -16.461 -36.188 1.00 85.06 166 HIS A C 1
ATOM 1363 O O . HIS A 1 166 ? 6.281 -16.243 -37.398 1.00 85.06 166 HIS A O 1
ATOM 1369 N N . LYS A 1 167 ? 6.621 -15.582 -35.283 1.00 83.06 167 LYS A N 1
ATOM 1370 C CA . LYS A 1 167 ? 7.283 -14.336 -35.643 1.00 83.06 167 LYS A CA 1
ATOM 1371 C C . LYS A 1 167 ? 8.709 -14.618 -36.106 1.00 83.06 167 LYS A C 1
ATOM 1373 O O . LYS A 1 167 ? 9.521 -15.178 -35.376 1.00 83.06 167 LYS A O 1
ATOM 1378 N N . THR A 1 168 ? 9.053 -14.150 -37.303 1.00 79.75 168 THR A N 1
ATOM 1379 C CA . THR A 1 168 ? 10.442 -14.167 -37.773 1.00 79.75 168 THR A CA 1
ATOM 1380 C C . THR A 1 168 ? 11.267 -13.171 -36.959 1.00 79.75 168 THR A C 1
ATOM 1382 O O . THR A 1 168 ? 11.210 -11.959 -37.186 1.00 79.75 168 THR A O 1
ATOM 1385 N N . GLU A 1 169 ? 12.019 -13.669 -35.980 1.00 75.94 169 GLU A N 1
ATOM 1386 C CA . GLU A 1 169 ? 12.895 -12.842 -35.153 1.00 75.94 169 GLU A CA 1
ATOM 1387 C C . GLU A 1 169 ? 14.117 -12.344 -35.935 1.00 75.94 169 GLU A C 1
ATOM 1389 O O . GLU A 1 169 ? 14.738 -13.075 -36.709 1.00 75.94 169 GLU A O 1
ATOM 1394 N N . LYS A 1 170 ? 14.501 -11.086 -35.693 1.00 80.75 170 LYS A N 1
ATOM 1395 C CA . LYS A 1 170 ? 15.7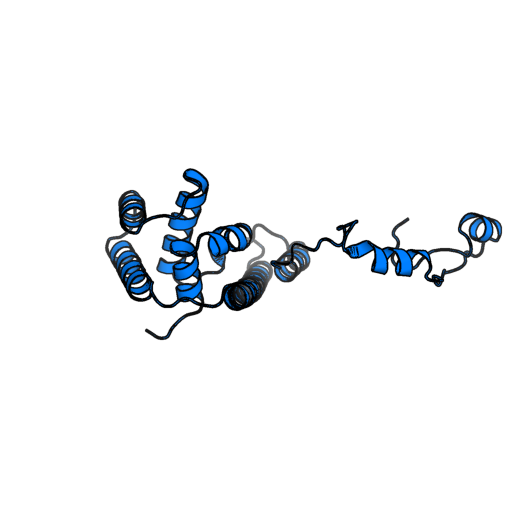84 -10.555 -36.159 1.00 80.75 170 LYS A CA 1
ATOM 1396 C C . LYS A 1 170 ? 16.873 -10.998 -35.189 1.00 80.75 170 LYS A C 1
ATOM 1398 O O . LYS A 1 170 ? 16.846 -10.610 -34.023 1.00 80.75 170 LYS A O 1
ATOM 1403 N N . LYS A 1 171 ? 17.829 -11.775 -35.691 1.00 85.56 171 LYS A N 1
ATOM 1404 C CA . LYS A 1 171 ? 18.976 -12.267 -34.926 1.00 85.56 171 LYS A CA 1
ATOM 1405 C C . LYS A 1 171 ? 20.254 -11.527 -35.305 1.00 85.56 171 LYS A C 1
ATOM 1407 O O . LYS A 1 171 ? 20.418 -11.116 -36.454 1.00 85.56 171 LYS A O 1
ATOM 1412 N N . ILE A 1 172 ? 21.140 -11.346 -34.330 1.00 86.44 172 ILE A N 1
ATOM 1413 C CA . ILE A 1 172 ? 22.470 -10.765 -34.524 1.00 86.44 172 ILE A CA 1
ATOM 1414 C C . ILE A 1 172 ? 23.435 -11.917 -34.830 1.00 86.44 172 ILE A C 1
ATOM 1416 O O . ILE A 1 172 ? 23.673 -12.732 -33.934 1.00 86.44 172 ILE A O 1
ATOM 1420 N N . PRO A 1 173 ? 23.974 -12.023 -36.057 1.00 88.88 173 PRO A N 1
ATOM 1421 C CA . PRO A 1 173 ? 24.844 -13.130 -36.425 1.00 88.88 173 PRO A CA 1
ATOM 1422 C C . PRO A 1 173 ? 26.170 -13.061 -35.664 1.00 88.88 173 PRO A C 1
ATOM 1424 O O . PRO A 1 173 ? 26.725 -11.988 -35.431 1.00 88.88 173 PRO A O 1
ATOM 1427 N N . PHE A 1 174 ? 26.695 -14.227 -35.311 1.00 86.69 174 PHE A N 1
ATOM 1428 C CA . PHE A 1 174 ? 28.066 -14.379 -34.848 1.00 86.69 174 PHE A CA 1
ATOM 1429 C C . PHE A 1 174 ? 29.039 -14.250 -36.017 1.00 86.69 174 PHE A C 1
ATOM 1431 O O . PHE A 1 174 ? 28.706 -14.575 -37.155 1.00 86.69 174 PHE A O 1
ATOM 1438 N N . ASP A 1 175 ? 30.285 -13.907 -35.708 1.00 90.12 175 ASP A N 1
ATOM 1439 C CA . ASP A 1 175 ? 31.390 -13.963 -36.675 1.00 90.12 175 ASP A CA 1
ATOM 1440 C C . ASP A 1 175 ? 31.854 -15.411 -36.964 1.00 90.12 175 ASP A C 1
ATOM 1442 O O . ASP A 1 175 ? 32.766 -15.669 -37.741 1.00 90.12 175 ASP A O 1
ATOM 1446 N N . LEU A 1 176 ? 31.215 -16.396 -36.320 1.00 91.25 176 LEU A N 1
ATOM 1447 C CA . LEU A 1 176 ? 31.500 -17.821 -36.457 1.00 91.25 176 LEU A CA 1
ATOM 1448 C C . LEU A 1 176 ? 30.336 -18.526 -37.164 1.00 91.25 176 LEU A C 1
ATOM 1450 O O . LEU A 1 176 ? 29.241 -18.663 -36.611 1.00 91.25 176 LEU A O 1
ATOM 1454 N N . GLU A 1 177 ? 30.581 -19.052 -38.366 1.00 88.81 177 GLU A N 1
ATOM 1455 C CA . GLU A 1 177 ? 29.548 -19.716 -39.179 1.00 88.81 177 GLU A CA 1
ATOM 1456 C C . GLU A 1 177 ? 28.895 -20.911 -38.473 1.00 88.81 177 GLU A C 1
ATOM 1458 O O . GLU A 1 177 ? 27.673 -21.075 -38.519 1.00 88.81 177 GLU A O 1
ATOM 1463 N N . TYR A 1 178 ? 29.681 -21.727 -37.762 1.00 89.62 178 TYR A N 1
ATOM 1464 C CA . TYR A 1 178 ? 29.143 -22.869 -37.016 1.00 89.62 178 TYR A CA 1
ATOM 1465 C C . TYR A 1 178 ? 28.166 -22.441 -35.918 1.00 89.62 178 TYR A C 1
ATOM 1467 O O . TYR A 1 178 ? 27.167 -23.121 -35.688 1.00 89.62 178 TYR A O 1
ATOM 1475 N N . PHE A 1 179 ? 28.402 -21.294 -35.284 1.00 88.06 179 PHE A N 1
ATOM 1476 C CA . PHE A 1 179 ? 27.519 -20.778 -34.242 1.00 88.06 179 PHE A CA 1
ATOM 1477 C C . PHE A 1 179 ? 26.214 -20.274 -34.849 1.00 88.06 179 PHE A C 1
ATOM 1479 O O . PHE A 1 179 ? 25.146 -20.579 -34.324 1.00 88.06 179 PHE A O 1
ATOM 1486 N N . ASN A 1 180 ? 26.268 -19.604 -36.003 1.00 88.75 180 ASN A N 1
ATOM 1487 C CA . ASN A 1 180 ? 25.065 -19.212 -36.741 1.00 88.75 180 ASN A CA 1
ATOM 1488 C C . ASN A 1 180 ? 24.245 -20.423 -37.194 1.00 88.75 180 ASN A C 1
ATOM 1490 O O . ASN A 1 180 ? 23.017 -20.376 -37.161 1.00 88.75 180 ASN A O 1
ATOM 1494 N N . LYS A 1 181 ? 24.906 -21.525 -37.568 1.00 87.88 181 LYS A N 1
ATOM 1495 C CA . LYS A 1 181 ? 24.229 -22.769 -37.949 1.00 87.88 181 LYS A CA 1
ATOM 1496 C C . LYS A 1 181 ? 23.502 -23.421 -36.770 1.00 87.88 181 LYS A C 1
ATOM 1498 O O . LYS A 1 181 ? 22.374 -23.868 -36.943 1.00 87.88 181 LYS A O 1
ATOM 1503 N N . ILE A 1 182 ? 24.124 -23.458 -35.589 1.00 87.50 182 ILE A N 1
ATOM 1504 C CA . ILE A 1 182 ? 23.525 -24.048 -34.378 1.00 87.50 182 ILE A CA 1
ATOM 1505 C C . ILE A 1 182 ? 22.398 -23.160 -33.825 1.00 87.50 182 ILE A C 1
ATOM 1507 O O . ILE A 1 182 ? 21.354 -23.665 -33.431 1.00 87.50 182 ILE A O 1
ATOM 1511 N N . THR A 1 183 ? 22.582 -21.839 -33.828 1.00 84.44 183 THR A N 1
ATOM 1512 C CA . THR A 1 183 ? 21.627 -20.872 -33.244 1.00 84.44 183 THR A CA 1
ATOM 1513 C C . THR A 1 183 ? 20.534 -20.417 -34.214 1.00 84.44 183 THR A C 1
ATOM 1515 O O . THR A 1 183 ? 19.647 -19.643 -33.847 1.00 84.44 183 THR A O 1
ATOM 1518 N N . GLY A 1 184 ? 20.569 -20.891 -35.462 1.00 83.44 184 GLY A N 1
ATOM 1519 C CA . GLY A 1 184 ? 19.600 -20.525 -36.492 1.00 83.44 184 GLY A CA 1
ATOM 1520 C C . GLY A 1 184 ? 19.647 -19.036 -36.833 1.00 83.44 184 GLY A C 1
ATOM 1521 O O . GLY A 1 184 ? 18.603 -18.386 -36.836 1.00 83.44 184 GLY A O 1
ATOM 1522 N N . GLY A 1 185 ? 20.848 -18.500 -37.069 1.00 84.88 185 GLY A N 1
ATOM 1523 C CA . GLY A 1 185 ? 21.069 -17.128 -37.539 1.00 84.88 185 GLY A CA 1
ATOM 1524 C C . GLY A 1 185 ? 21.619 -16.139 -36.508 1.00 84.88 185 GLY A C 1
ATOM 1525 O O . GLY A 1 185 ? 21.687 -14.952 -36.817 1.00 84.88 185 GLY A O 1
ATOM 1526 N N . GLY A 1 186 ? 22.015 -16.597 -35.315 1.00 86.88 186 GLY A N 1
ATOM 1527 C CA . GLY A 1 186 ? 22.667 -15.767 -34.301 1.00 86.88 186 GLY A CA 1
ATOM 1528 C C . GLY A 1 186 ? 21.855 -15.566 -33.020 1.00 86.88 186 GLY A C 1
ATOM 1529 O O . GLY A 1 186 ? 20.980 -16.365 -32.689 1.00 86.88 186 GLY A O 1
ATOM 1530 N N . LEU A 1 187 ? 22.158 -14.495 -32.286 1.00 85.75 187 LEU A N 1
ATOM 1531 C CA . LEU A 1 187 ? 21.536 -14.164 -31.001 1.00 85.75 187 LEU A CA 1
ATOM 1532 C C . LEU A 1 187 ? 20.196 -13.449 -31.184 1.00 85.75 187 LEU A C 1
ATOM 1534 O O . LEU A 1 187 ? 20.121 -12.451 -31.904 1.00 85.75 187 LEU A O 1
ATOM 1538 N N . SER A 1 188 ? 19.159 -13.916 -30.489 1.00 84.50 188 SER A N 1
ATOM 1539 C CA . SER A 1 188 ? 17.888 -13.193 -30.379 1.00 84.50 188 SER A CA 1
ATOM 1540 C C . SER A 1 188 ? 18.050 -11.939 -29.508 1.00 84.50 188 SER A C 1
ATOM 1542 O O . SER A 1 188 ? 18.839 -11.891 -28.566 1.00 84.50 188 SER A O 1
ATOM 1544 N N . SER A 1 189 ? 17.319 -10.875 -29.839 1.00 73.56 189 SER A N 1
ATOM 1545 C CA . SER A 1 189 ? 17.344 -9.630 -29.064 1.00 73.56 189 SER A CA 1
ATOM 1546 C C . SER A 1 189 ? 16.678 -9.809 -27.696 1.00 73.56 189 SER A C 1
ATOM 1548 O O . SER A 1 189 ? 15.622 -10.430 -27.625 1.00 73.56 189 SER A O 1
ATOM 1550 N N . LYS A 1 190 ? 17.224 -9.178 -26.645 1.00 75.19 190 LYS A N 1
ATOM 1551 C CA . LYS A 1 190 ? 16.689 -9.198 -25.265 1.00 75.19 190 LYS A CA 1
ATOM 1552 C C . LYS A 1 190 ? 16.694 -10.574 -24.573 1.00 75.19 190 LYS A C 1
ATOM 1554 O O . LYS A 1 190 ? 15.961 -10.767 -23.611 1.00 75.19 190 LYS A O 1
ATOM 1559 N N . THR A 1 191 ? 17.531 -11.509 -25.016 1.00 69.38 191 THR A N 1
ATOM 1560 C CA . THR A 1 191 ? 17.785 -12.763 -24.291 1.00 69.38 191 THR A CA 1
ATOM 1561 C C . THR A 1 191 ? 19.098 -12.666 -23.520 1.00 69.38 191 THR A C 1
ATOM 1563 O O . THR A 1 191 ? 20.097 -12.216 -24.083 1.00 69.38 191 THR A O 1
ATOM 1566 N N . LEU A 1 192 ? 19.112 -13.110 -22.263 1.00 60.12 192 LEU A N 1
ATOM 1567 C CA . LEU A 1 192 ? 20.344 -13.368 -21.517 1.00 60.12 192 LEU A CA 1
ATOM 1568 C C . LEU A 1 192 ? 20.711 -14.844 -21.748 1.00 60.12 192 LEU A C 1
ATOM 1570 O O . LEU A 1 192 ? 19.918 -15.712 -21.391 1.00 60.12 192 LEU A O 1
ATOM 1574 N N . ASN A 1 193 ? 21.847 -15.115 -22.398 1.00 54.03 193 ASN A N 1
ATOM 1575 C CA . ASN A 1 193 ? 22.404 -16.467 -22.563 1.00 54.03 193 ASN A CA 1
ATOM 1576 C C . ASN A 1 193 ? 23.604 -16.658 -21.640 1.00 54.03 193 ASN A C 1
ATOM 1578 O O . ASN A 1 193 ? 24.347 -15.666 -21.464 1.00 54.03 193 ASN A O 1
#

pLDDT: mean 83.65, std 9.08, range [44.16, 93.25]

Foldseek 3Di:
DPDDLLLVLLLCCQQPLVLVVLQLVQDDLQLDDDPLSSLSNVLQSVCCVVPVDHDDLVRSLVVLVVDPDDPVSSVVNNVSVVVSVVCNPDDDDSVVNQVSSLVSSLVSLQVVLVVLLVCCVPPVVPRPDHNVCSVVSNVVSNPRGSDPPPPPPCVVCVVVVVCVVPDDFDADADPDPVQCVVVVHHHGPPDDD